Protein AF-A0A0R2AML2-F1 (afdb_monomer)

Secondary structure (DSSP, 8-state):
--SHHHHHHHHHHHHHHHHHHHHHHHHHHHHHHHHHHHHHHHHHHHHTSSGGGB-HHHHHHHHHHHHHHHHHHHHHHTT--S-SS-HHHHHHHHHHHHHHHHHT--SS--HHHHHHHHHHHHHHHHHHSSSPPP--HHHHHHHHHHHHHHHHHHHTSHHHHHHHHHHHHHHHHHHHHHHHHHHHHHHHHHHHHHTT-HHHHHHHHHHHHHHHHHHHHHHHHHHHHHHHHH--SSSTTB-HHHHHHHHHHHHHHHHHHHHHHHHHHHHHHHH--

Foldseek 3Di:
DPPPVVVVVVVVVVVVVVVVVVVLVVLLVLLLVLVLLLLLLVLCVVFVLDLVQFPLVVVLVVLCVQLCVPVCVVCVVVVRNDDLDDSVLSSVVSSVQSVCLSVVPDLFDDLVNSLVSSVVSLVVCCVVDPDRDPPDPVSSSVSSVSSRCSSSVVCVDPVNVVVSVVSVVVSVVSVVSNVVSVVVSVVSQVVCVVVVNNLVSLLSSLQVSLVVLVVCLVVVVVVVVVCVVPPPDSCVRGDVVSVVSSSVSSNVSSVVSNVVSVVSVVVVVVVPD

pLDDT: mean 76.01, std 13.09, range [37.66, 93.25]

Solvent-accessible surface area (backbone atoms only — not comparable to full-atom values): 14574 Å² total; per-residue (Å²): 143,78,68,67,69,59,53,53,55,56,49,53,50,51,54,53,52,54,59,58,57,51,55,56,55,53,53,26,51,50,47,23,53,34,51,46,51,30,53,52,34,50,29,42,43,70,18,70,71,25,80,87,17,45,33,56,70,60,53,29,51,54,49,44,58,62,33,51,69,59,51,50,59,55,36,43,74,72,73,40,82,69,76,72,75,49,70,66,59,47,36,58,50,47,53,52,43,52,48,20,66,73,69,73,53,58,99,54,72,48,53,82,71,44,38,64,54,51,54,50,39,53,54,49,44,46,72,75,44,98,61,68,71,75,90,45,68,66,61,52,49,50,51,28,49,49,49,36,47,43,52,37,52,64,51,58,33,75,69,44,44,52,51,50,54,50,48,53,53,50,55,51,50,40,55,52,47,38,53,52,26,53,53,51,49,52,53,54,52,55,53,24,53,80,65,75,44,37,69,66,42,50,35,54,20,29,41,52,29,14,54,49,34,44,52,48,47,54,49,52,52,55,47,49,59,51,36,76,73,72,65,91,67,80,65,74,50,39,33,66,70,26,55,51,46,30,50,49,46,36,49,50,51,16,50,52,31,36,53,54,18,52,53,47,52,53,52,52,48,72,76,52,121

Sequence (273 aa):
MVDENNQEITRSEKFKAVSKSGKHKFLILFLIVFVVAFAMTVALKNNIFNKDAVNSDKITNDISKHITNNYQKYLTQQGINENVLSKKYISDIVDVEIDNIYNHNDLKISNAQVQPIINKAIKSENSSSAFKIPENLYINNYITETVTKGVNDYVSTNQNRELLSKFHVVKQYLSVSLIASAILIGLILIYSIFKGCFIHLLKWSLLFTSFMLFAVYFMSNVINNAINTYNEVALEYVSSTHIDSFYNDLCFGGLVTLIVSLLIFAMHKLVKP

Structure (mmCIF, N/CA/C/O backbone):
data_AF-A0A0R2AML2-F1
#
_entry.id   AF-A0A0R2AML2-F1
#
loop_
_atom_site.group_PDB
_atom_site.id
_atom_site.type_symbol
_atom_site.label_atom_id
_atom_site.label_alt_id
_atom_site.label_comp_id
_atom_site.label_asym_id
_atom_site.label_entity_id
_atom_site.label_seq_id
_atom_site.pdbx_PDB_ins_code
_atom_site.Cartn_x
_atom_site.Cartn_y
_atom_site.Cartn_z
_atom_site.occupancy
_atom_site.B_iso_or_equiv
_atom_site.auth_seq_id
_atom_site.auth_comp_id
_atom_site.auth_asym_id
_atom_site.auth_atom_id
_atom_site.pdbx_PDB_model_num
ATOM 1 N N . MET A 1 1 ? 59.772 -12.500 -39.587 1.00 52.09 1 MET A N 1
ATOM 2 C CA . MET A 1 1 ? 59.588 -11.614 -38.413 1.00 52.09 1 MET A CA 1
ATOM 3 C C . MET A 1 1 ? 58.591 -10.495 -38.739 1.00 52.09 1 MET A C 1
ATOM 5 O O . MET A 1 1 ? 58.958 -9.331 -38.693 1.00 52.09 1 MET A O 1
ATOM 9 N N . VAL A 1 2 ? 57.345 -10.823 -39.117 1.00 48.09 2 VAL A N 1
ATOM 10 C CA . VAL A 1 2 ? 56.299 -9.811 -39.420 1.00 48.09 2 VAL A CA 1
ATOM 11 C C . VAL A 1 2 ? 54.924 -10.170 -38.810 1.00 48.09 2 VAL A C 1
ATOM 13 O O . VAL A 1 2 ? 53.990 -9.390 -38.926 1.00 48.09 2 VAL A O 1
ATOM 16 N N . ASP A 1 3 ? 54.782 -11.275 -38.066 1.00 52.28 3 ASP A N 1
ATOM 17 C CA . ASP A 1 3 ? 53.445 -11.771 -37.677 1.00 52.28 3 ASP A CA 1
ATOM 18 C C . ASP A 1 3 ? 53.052 -11.629 -36.195 1.00 52.28 3 ASP A C 1
ATOM 20 O O . ASP A 1 3 ? 51.896 -11.877 -35.857 1.00 52.28 3 ASP A O 1
ATOM 24 N N . GLU A 1 4 ? 53.934 -11.168 -35.301 1.00 48.19 4 GLU A N 1
ATOM 25 C CA . GLU A 1 4 ? 53.553 -10.949 -33.889 1.00 48.19 4 GLU A CA 1
ATOM 26 C C . GLU A 1 4 ? 52.831 -9.609 -33.662 1.00 48.19 4 GLU A C 1
ATOM 28 O O . GLU A 1 4 ? 51.819 -9.564 -32.960 1.00 48.19 4 GLU A O 1
ATOM 33 N N . ASN A 1 5 ? 53.250 -8.530 -34.335 1.00 46.06 5 ASN A N 1
ATOM 34 C CA . ASN A 1 5 ? 52.644 -7.203 -34.146 1.00 46.06 5 ASN A CA 1
ATOM 35 C C . ASN A 1 5 ? 51.191 -7.118 -34.650 1.00 46.06 5 ASN A C 1
ATOM 37 O O . ASN A 1 5 ? 50.371 -6.419 -34.056 1.00 46.06 5 ASN A O 1
ATOM 41 N N . ASN A 1 6 ? 50.829 -7.851 -35.709 1.00 46.56 6 ASN A N 1
ATOM 42 C CA . ASN A 1 6 ? 49.453 -7.846 -36.221 1.00 46.56 6 ASN A CA 1
ATOM 43 C C . ASN A 1 6 ? 48.486 -8.646 -35.331 1.00 46.56 6 ASN A C 1
ATOM 45 O O . ASN A 1 6 ? 47.304 -8.301 -35.233 1.00 46.56 6 ASN A O 1
ATOM 49 N N . GLN A 1 7 ? 48.957 -9.680 -34.628 1.00 49.06 7 GLN A N 1
ATOM 50 C CA . GLN A 1 7 ? 48.106 -10.440 -33.708 1.00 49.06 7 GLN A CA 1
ATOM 51 C C . GLN A 1 7 ? 47.790 -9.665 -32.420 1.00 49.06 7 GLN A C 1
ATOM 53 O O . GLN A 1 7 ? 46.658 -9.750 -31.933 1.00 49.06 7 GLN A O 1
ATOM 58 N N . GLU A 1 8 ? 48.720 -8.857 -31.900 1.00 48.91 8 GLU A N 1
ATOM 59 C CA . GLU A 1 8 ? 48.475 -8.022 -30.714 1.00 48.91 8 GLU A CA 1
ATOM 60 C C . GLU A 1 8 ? 47.481 -6.881 -30.971 1.00 48.91 8 GLU A C 1
ATOM 62 O O . GLU A 1 8 ? 46.591 -6.645 -30.145 1.00 48.91 8 GLU A O 1
ATOM 67 N N . ILE A 1 9 ? 47.549 -6.231 -32.139 1.00 51.22 9 ILE A N 1
ATOM 68 C CA . ILE A 1 9 ? 46.602 -5.171 -32.528 1.00 51.22 9 ILE A CA 1
ATOM 69 C C . ILE A 1 9 ? 45.177 -5.742 -32.622 1.00 51.22 9 ILE A C 1
ATOM 71 O O . ILE A 1 9 ? 44.240 -5.196 -32.034 1.00 51.22 9 ILE A O 1
ATOM 75 N N . THR A 1 10 ? 45.021 -6.916 -33.241 1.00 53.06 10 THR A N 1
ATOM 76 C CA . THR A 1 10 ? 43.713 -7.576 -33.394 1.00 53.06 10 THR A CA 1
ATOM 77 C C . THR A 1 10 ? 43.130 -8.050 -32.052 1.00 53.06 10 THR A C 1
ATOM 79 O O . THR A 1 10 ? 41.910 -8.035 -31.847 1.00 53.06 10 THR A O 1
ATOM 82 N N . ARG A 1 11 ? 43.980 -8.461 -31.098 1.00 49.72 11 ARG A N 1
ATOM 83 C CA . ARG A 1 11 ? 43.555 -8.834 -29.735 1.00 49.72 11 ARG A CA 1
ATOM 84 C C . ARG A 1 11 ? 43.124 -7.607 -28.931 1.00 49.72 11 ARG A C 1
ATOM 86 O O . ARG A 1 11 ? 42.056 -7.634 -28.323 1.00 49.72 11 ARG A O 1
ATOM 93 N N . SER A 1 12 ? 43.905 -6.528 -28.971 1.00 48.03 12 SER A N 1
ATOM 94 C CA . SER A 1 12 ? 43.612 -5.254 -28.294 1.00 48.03 12 SER A CA 1
ATOM 95 C C . SER A 1 12 ? 42.290 -4.631 -28.766 1.00 48.03 12 SER A C 1
ATOM 97 O O . SER A 1 12 ? 41.474 -4.182 -27.953 1.00 48.03 12 SER A O 1
ATOM 99 N N . GLU A 1 13 ? 42.002 -4.691 -30.069 1.00 46.88 13 GLU A N 1
ATOM 100 C CA . GLU A 1 13 ? 40.732 -4.221 -30.634 1.00 46.88 13 GLU A CA 1
ATOM 101 C C . GLU A 1 13 ? 39.542 -5.113 -30.262 1.00 46.88 13 GLU A C 1
ATOM 103 O O . GLU A 1 13 ? 38.486 -4.596 -29.881 1.00 46.88 13 GLU A O 1
ATOM 108 N N . LYS A 1 14 ? 39.711 -6.444 -30.262 1.00 44.41 14 LYS A N 1
ATOM 109 C CA . LYS A 1 14 ? 38.679 -7.372 -29.767 1.00 44.41 14 LYS A CA 1
ATOM 110 C C . LYS A 1 14 ? 38.366 -7.141 -28.285 1.00 44.41 14 LYS A C 1
ATOM 112 O O . LYS A 1 14 ? 37.192 -7.102 -27.923 1.00 44.41 14 LYS A O 1
ATOM 117 N N . PHE A 1 15 ? 39.364 -6.895 -27.433 1.00 46.16 15 PHE A N 1
ATOM 118 C CA . PHE A 1 15 ? 39.137 -6.572 -26.016 1.00 46.16 15 PHE A CA 1
ATOM 119 C C . PHE A 1 15 ? 38.450 -5.206 -25.814 1.00 46.16 15 PHE A C 1
ATOM 121 O O . PHE A 1 15 ? 37.555 -5.084 -24.970 1.00 46.16 15 PHE A O 1
ATOM 128 N N . LYS A 1 16 ? 38.777 -4.184 -26.619 1.00 40.38 16 LYS A N 1
ATOM 129 C CA . LYS A 1 16 ? 38.069 -2.886 -26.604 1.00 40.38 16 LYS A CA 1
ATOM 130 C C . LYS A 1 16 ? 36.617 -2.990 -27.090 1.00 40.38 16 LYS A C 1
ATOM 132 O O . LYS A 1 16 ? 35.744 -2.327 -26.525 1.00 40.38 16 LYS A O 1
ATOM 137 N N . ALA A 1 17 ? 36.334 -3.819 -28.093 1.00 37.66 17 ALA A N 1
ATOM 138 C CA . ALA A 1 17 ? 34.977 -4.054 -28.591 1.00 37.66 17 ALA A CA 1
ATOM 139 C C . ALA A 1 17 ? 34.117 -4.850 -27.590 1.00 37.66 17 ALA A C 1
ATOM 141 O O . ALA A 1 17 ? 32.958 -4.499 -27.346 1.00 37.66 17 ALA A O 1
ATOM 142 N N . VAL A 1 18 ? 34.699 -5.861 -26.934 1.00 42.28 18 VAL A N 1
ATOM 143 C CA . VAL A 1 18 ? 34.036 -6.631 -25.869 1.00 42.28 18 VAL A CA 1
ATOM 144 C C . VAL A 1 18 ? 33.733 -5.744 -24.651 1.00 42.28 18 VAL A C 1
ATOM 146 O O . VAL A 1 18 ? 32.628 -5.817 -24.108 1.00 42.28 18 VAL A O 1
ATOM 149 N N . SER A 1 19 ? 34.631 -4.821 -24.275 1.00 42.56 19 SER A N 1
ATOM 150 C CA . SER A 1 19 ? 34.385 -3.903 -23.147 1.00 42.56 19 SER A CA 1
ATOM 151 C C . SER A 1 19 ? 33.348 -2.806 -23.445 1.00 42.56 19 SER A C 1
ATOM 153 O O . SER A 1 19 ? 32.635 -2.379 -22.534 1.00 42.56 19 SER A O 1
ATOM 155 N N . LYS A 1 20 ? 33.194 -2.369 -24.708 1.00 48.25 20 LYS A N 1
ATOM 156 C CA . LYS A 1 20 ? 32.113 -1.450 -25.125 1.00 48.25 20 LYS A CA 1
ATOM 157 C C . LYS A 1 20 ? 30.740 -2.135 -25.161 1.00 48.25 20 LYS A C 1
ATOM 159 O O . LYS A 1 20 ? 29.760 -1.525 -24.743 1.00 48.25 20 LYS A O 1
ATOM 164 N N . SER A 1 21 ? 30.665 -3.394 -25.598 1.00 51.88 21 SER A N 1
ATOM 165 C CA . SER A 1 21 ? 29.407 -4.160 -25.691 1.00 51.88 21 SER A CA 1
ATOM 166 C C . SER A 1 21 ? 28.785 -4.477 -24.319 1.00 51.88 21 SER A C 1
ATOM 168 O O . SER A 1 21 ? 27.568 -4.387 -24.146 1.00 51.88 21 SER A O 1
ATOM 170 N N . GLY A 1 22 ? 29.610 -4.770 -23.304 1.00 59.47 22 GLY A N 1
ATOM 171 C CA . GLY A 1 22 ? 29.132 -5.095 -21.952 1.00 59.47 22 GLY A CA 1
ATOM 172 C C . GLY A 1 22 ? 28.450 -3.933 -21.216 1.00 59.47 22 GLY A C 1
ATOM 173 O O . GLY A 1 22 ? 27.470 -4.146 -20.500 1.00 59.47 22 GLY A O 1
ATOM 174 N N . LYS A 1 23 ? 28.905 -2.691 -21.432 1.00 61.94 23 LYS A N 1
ATOM 175 C CA . LYS A 1 23 ? 28.388 -1.503 -20.723 1.00 61.94 23 LYS A CA 1
ATOM 176 C C . LYS A 1 23 ? 26.920 -1.211 -21.040 1.00 61.94 23 LYS A C 1
ATOM 178 O O . LYS A 1 23 ? 26.174 -0.809 -20.152 1.00 61.94 23 LYS A O 1
ATOM 183 N N . HIS A 1 24 ? 26.484 -1.462 -22.274 1.00 71.19 24 HIS A N 1
ATOM 184 C CA . HIS A 1 24 ? 25.087 -1.263 -22.666 1.00 71.19 24 HIS A CA 1
ATOM 185 C C . HIS A 1 24 ? 24.156 -2.294 -22.021 1.00 71.19 24 HIS A C 1
ATOM 187 O O . HIS A 1 24 ? 23.081 -1.926 -21.560 1.00 71.19 24 HIS A O 1
ATOM 193 N N . LYS A 1 25 ? 24.585 -3.559 -21.917 1.00 79.06 25 LYS A N 1
ATOM 194 C CA . LYS A 1 25 ? 23.800 -4.623 -21.267 1.00 79.06 25 LYS A CA 1
ATOM 195 C C . LYS A 1 25 ? 23.583 -4.344 -19.781 1.00 79.06 25 LYS A C 1
ATOM 197 O O . LYS A 1 25 ? 22.482 -4.530 -19.277 1.00 79.06 25 LYS A O 1
ATOM 202 N N . PHE A 1 26 ? 24.616 -3.851 -19.102 1.00 83.50 26 PHE A N 1
ATOM 203 C CA . PHE A 1 26 ? 24.544 -3.520 -17.682 1.00 83.50 26 PHE A CA 1
ATOM 204 C C . PHE A 1 26 ? 23.632 -2.319 -17.399 1.00 83.50 26 PHE A C 1
ATOM 206 O O . PHE A 1 26 ? 22.827 -2.363 -16.475 1.00 83.50 26 PHE A O 1
ATOM 213 N N . LEU A 1 27 ? 23.690 -1.277 -18.237 1.00 83.31 27 LEU A N 1
ATOM 214 C CA . LEU A 1 27 ? 22.775 -0.136 -18.133 1.00 83.31 27 LEU A CA 1
ATOM 215 C C . LEU A 1 27 ? 21.320 -0.520 -18.439 1.00 83.31 27 LEU A C 1
ATOM 217 O O . LEU A 1 27 ? 20.414 -0.026 -17.775 1.00 83.31 27 LEU A O 1
ATOM 221 N N . ILE A 1 28 ? 21.093 -1.416 -19.408 1.00 85.44 28 ILE A N 1
ATOM 222 C CA . ILE A 1 28 ? 19.760 -1.967 -19.698 1.00 85.44 28 ILE A CA 1
ATOM 223 C C . ILE A 1 28 ? 19.227 -2.724 -18.479 1.00 85.44 28 ILE A C 1
ATOM 225 O O . ILE A 1 28 ? 18.101 -2.466 -18.066 1.00 85.44 28 ILE A O 1
ATOM 229 N N . LEU A 1 29 ? 20.035 -3.604 -17.876 1.00 88.44 29 LEU A N 1
ATOM 230 C CA . LEU A 1 29 ? 19.649 -4.348 -16.674 1.00 88.44 29 LEU A CA 1
ATOM 231 C C . LEU A 1 29 ? 19.282 -3.406 -15.523 1.00 88.44 29 LEU A C 1
ATOM 233 O O . LEU A 1 29 ? 18.226 -3.564 -14.921 1.00 88.44 29 LEU A O 1
ATOM 237 N N . PHE A 1 30 ? 20.117 -2.401 -15.249 1.00 88.56 30 PHE A N 1
ATOM 238 C CA . PHE A 1 30 ? 19.830 -1.422 -14.203 1.00 88.56 30 PHE A CA 1
ATOM 239 C C . PHE A 1 30 ? 18.541 -0.650 -14.465 1.00 88.56 30 PHE A C 1
ATOM 241 O O . PHE A 1 30 ? 17.733 -0.492 -13.554 1.00 88.56 30 PHE A O 1
ATOM 248 N N . LEU A 1 31 ? 18.320 -0.206 -15.704 1.00 89.00 31 LEU A N 1
ATOM 249 C CA . LEU A 1 31 ? 17.093 0.497 -16.048 1.00 89.00 31 LEU A CA 1
ATOM 250 C C . LEU A 1 31 ? 15.862 -0.401 -15.867 1.00 89.00 31 LEU A C 1
ATOM 252 O O . LEU A 1 31 ? 14.867 0.067 -15.325 1.00 89.00 31 LEU A O 1
ATOM 256 N N . ILE A 1 32 ? 15.935 -1.682 -16.246 1.00 91.25 32 ILE A N 1
ATOM 257 C CA . ILE A 1 32 ? 14.849 -2.647 -16.006 1.00 91.25 32 ILE A CA 1
ATOM 258 C C . ILE A 1 32 ? 14.548 -2.733 -14.510 1.00 91.25 32 ILE A C 1
ATOM 260 O O . ILE A 1 32 ? 13.408 -2.521 -14.107 1.00 91.25 32 ILE A O 1
ATOM 264 N N . VAL A 1 33 ? 15.570 -2.977 -13.683 1.00 90.56 33 VAL A N 1
ATOM 265 C CA . VAL A 1 33 ? 15.403 -3.115 -12.228 1.00 90.56 33 VAL A CA 1
ATOM 266 C C . VAL A 1 33 ? 14.772 -1.862 -11.624 1.00 90.56 33 VAL A C 1
ATOM 268 O O . VAL A 1 33 ? 13.814 -1.975 -10.864 1.00 90.56 33 VAL A O 1
ATOM 271 N N . PHE A 1 34 ? 15.250 -0.667 -11.984 1.00 91.44 34 PHE A N 1
ATOM 272 C CA . PHE A 1 34 ? 14.702 0.570 -11.429 1.00 91.44 34 PHE A CA 1
ATOM 273 C C . PHE A 1 34 ? 13.289 0.873 -11.917 1.00 91.44 34 PHE A C 1
ATOM 275 O O . PHE A 1 34 ? 12.477 1.320 -11.116 1.00 91.44 34 PHE A O 1
ATOM 282 N N . VAL A 1 35 ? 12.966 0.621 -13.189 1.00 90.75 35 VAL A N 1
ATOM 283 C CA . VAL A 1 35 ? 11.609 0.854 -13.707 1.00 90.75 35 VAL A CA 1
ATOM 284 C C . VAL A 1 35 ? 10.616 -0.130 -13.089 1.00 90.75 35 VAL A C 1
ATOM 286 O O . VAL A 1 35 ? 9.522 0.281 -12.709 1.00 90.75 35 VAL A O 1
ATOM 289 N N . VAL A 1 36 ? 10.994 -1.401 -12.923 1.00 90.81 36 VAL A N 1
ATOM 290 C CA . VAL A 1 36 ? 10.158 -2.399 -12.236 1.00 90.81 36 VAL A CA 1
ATOM 291 C C . VAL A 1 36 ? 9.971 -2.023 -10.768 1.00 90.81 36 VAL A C 1
ATOM 293 O O . VAL A 1 36 ? 8.838 -2.000 -10.291 1.00 90.81 36 VAL A O 1
ATOM 296 N N . ALA A 1 37 ? 11.049 -1.658 -10.066 1.00 89.38 37 ALA A N 1
ATOM 297 C CA . ALA A 1 37 ? 10.975 -1.206 -8.679 1.00 89.38 37 ALA A CA 1
ATOM 298 C C . ALA A 1 37 ? 10.102 0.049 -8.540 1.00 89.38 37 ALA A C 1
ATOM 300 O O . ALA A 1 37 ? 9.288 0.124 -7.624 1.00 89.38 37 ALA A O 1
ATOM 301 N N . PHE A 1 38 ? 10.213 1.005 -9.462 1.00 91.25 38 PHE A N 1
ATOM 302 C CA . PHE A 1 38 ? 9.381 2.204 -9.485 1.00 91.25 38 PHE A CA 1
ATOM 303 C C . PHE A 1 38 ? 7.903 1.853 -9.687 1.00 91.25 38 PHE A C 1
ATOM 305 O O . PHE A 1 38 ? 7.066 2.263 -8.887 1.00 91.25 38 PHE A O 1
ATOM 312 N N . ALA A 1 39 ? 7.583 1.043 -10.699 1.00 90.12 39 ALA A N 1
ATOM 313 C CA . ALA A 1 39 ? 6.214 0.633 -11.006 1.00 90.12 39 ALA A CA 1
ATOM 314 C C . ALA A 1 39 ? 5.566 -0.141 -9.847 1.00 90.12 39 ALA A C 1
ATOM 316 O O . ALA A 1 39 ? 4.458 0.192 -9.434 1.00 90.12 39 ALA A O 1
ATOM 317 N N . MET A 1 40 ? 6.281 -1.108 -9.260 1.00 88.75 40 MET A N 1
ATOM 318 C CA . MET A 1 40 ? 5.833 -1.810 -8.052 1.00 88.75 40 MET A CA 1
ATOM 319 C C . MET A 1 40 ? 5.595 -0.851 -6.891 1.00 88.75 40 MET A C 1
ATOM 321 O O . MET A 1 40 ? 4.584 -0.948 -6.206 1.00 88.75 40 MET A O 1
ATOM 325 N N . THR A 1 41 ? 6.529 0.070 -6.659 1.00 88.25 41 THR A N 1
ATOM 326 C CA . THR A 1 41 ? 6.453 1.007 -5.536 1.00 88.25 41 THR A CA 1
ATOM 327 C C . THR A 1 41 ? 5.250 1.936 -5.676 1.00 88.25 41 THR A C 1
ATOM 329 O O . THR A 1 41 ? 4.547 2.173 -4.697 1.00 88.25 41 THR A O 1
ATOM 332 N N . VAL A 1 42 ? 4.978 2.423 -6.891 1.00 89.12 42 VAL A N 1
ATOM 333 C CA . VAL A 1 42 ? 3.789 3.227 -7.207 1.00 89.12 42 VAL A CA 1
ATOM 334 C C . VAL A 1 42 ? 2.516 2.412 -6.988 1.00 89.12 42 VAL A C 1
ATOM 336 O O . VAL A 1 42 ? 1.628 2.874 -6.275 1.00 89.12 42 VAL A O 1
ATOM 339 N N . ALA A 1 43 ? 2.450 1.190 -7.523 1.00 87.69 43 ALA A N 1
ATOM 340 C CA . ALA A 1 43 ? 1.287 0.322 -7.369 1.00 87.69 43 ALA A CA 1
ATOM 341 C C . ALA A 1 43 ? 1.016 0.000 -5.887 1.00 87.69 43 ALA A C 1
ATOM 343 O O . ALA A 1 43 ? -0.116 0.131 -5.427 1.00 87.69 43 ALA A O 1
ATOM 344 N N . LEU A 1 44 ? 2.047 -0.349 -5.109 1.00 85.12 44 LEU A N 1
ATOM 345 C CA . LEU A 1 44 ? 1.935 -0.599 -3.668 1.00 85.12 44 LEU A CA 1
ATOM 346 C C . LEU A 1 44 ? 1.475 0.646 -2.912 1.00 85.12 44 LEU A C 1
ATOM 348 O O . LEU A 1 44 ? 0.600 0.554 -2.058 1.00 85.12 44 LEU A O 1
ATOM 352 N N . LYS A 1 45 ? 2.050 1.811 -3.218 1.00 85.69 45 LYS A N 1
ATOM 353 C CA . LYS A 1 45 ? 1.726 3.064 -2.531 1.00 85.69 45 LYS A CA 1
ATOM 354 C C . LYS A 1 45 ? 0.291 3.520 -2.797 1.00 85.69 45 LYS A C 1
ATOM 356 O O . LYS A 1 45 ? -0.373 3.952 -1.862 1.00 85.69 45 LYS A O 1
ATOM 361 N N . ASN A 1 46 ? -0.174 3.426 -4.040 1.00 85.19 46 ASN A N 1
ATOM 362 C CA . ASN A 1 46 ? -1.506 3.895 -4.426 1.00 85.19 46 ASN A CA 1
ATOM 363 C C . ASN A 1 46 ? -2.619 2.952 -3.963 1.00 85.19 46 ASN A C 1
ATOM 365 O O . ASN A 1 46 ? -3.729 3.412 -3.695 1.00 85.19 46 ASN A O 1
ATOM 369 N N . ASN A 1 47 ? -2.315 1.656 -3.862 1.00 84.88 47 ASN A N 1
ATOM 370 C CA . ASN A 1 47 ? -3.327 0.640 -3.618 1.00 84.88 47 ASN A CA 1
ATOM 371 C C . ASN A 1 47 ? -3.234 -0.001 -2.239 1.00 84.88 47 ASN A C 1
ATOM 373 O O . ASN A 1 47 ? -4.251 -0.085 -1.585 1.00 84.88 47 ASN A O 1
ATOM 377 N N . ILE A 1 48 ? -2.065 -0.449 -1.776 1.00 81.56 48 ILE A N 1
ATOM 378 C CA . ILE A 1 48 ? -1.956 -1.217 -0.519 1.00 81.56 48 ILE A CA 1
ATOM 379 C C . ILE A 1 48 ? -1.634 -0.310 0.673 1.00 81.56 48 ILE A C 1
ATOM 381 O O . ILE A 1 48 ? -2.187 -0.474 1.754 1.00 81.56 48 ILE A O 1
ATOM 385 N N . PHE A 1 49 ? -0.752 0.671 0.479 1.00 80.00 49 PHE A N 1
ATOM 386 C CA . PHE A 1 49 ? -0.323 1.617 1.516 1.00 80.00 49 PHE A CA 1
ATOM 387 C C . PHE A 1 49 ? -1.051 2.964 1.407 1.00 80.00 49 PHE A C 1
ATOM 389 O O . PHE A 1 49 ? -0.507 4.006 1.793 1.00 80.00 49 PHE A O 1
ATOM 396 N N . ASN A 1 50 ? -2.277 2.935 0.883 1.00 81.81 50 ASN A N 1
ATOM 397 C CA . ASN A 1 50 ? -3.193 4.065 0.827 1.00 81.81 50 ASN A CA 1
ATOM 398 C C . ASN A 1 50 ? -4.231 3.940 1.950 1.00 81.81 50 ASN A C 1
ATOM 400 O O . ASN A 1 50 ? -4.710 2.845 2.226 1.00 81.81 50 ASN A O 1
ATOM 404 N N . LYS A 1 51 ? -4.583 5.063 2.583 1.00 82.00 51 LYS A N 1
ATOM 405 C CA . LYS A 1 51 ? -5.596 5.116 3.639 1.00 82.00 51 LYS A CA 1
ATOM 406 C C . LYS A 1 51 ? -6.913 4.498 3.172 1.00 82.00 51 LYS A C 1
ATOM 408 O O . LYS A 1 51 ? -7.510 3.715 3.903 1.00 82.00 51 LYS A O 1
ATOM 413 N N . ASP A 1 52 ? -7.306 4.807 1.940 1.00 83.06 52 ASP A N 1
ATOM 414 C CA . ASP A 1 52 ? -8.568 4.353 1.349 1.00 83.06 52 ASP A CA 1
ATOM 415 C C . ASP A 1 52 ? -8.614 2.830 1.152 1.00 83.06 52 ASP A C 1
ATOM 417 O O . ASP A 1 52 ? -9.681 2.248 0.990 1.00 83.06 52 ASP A O 1
ATOM 421 N N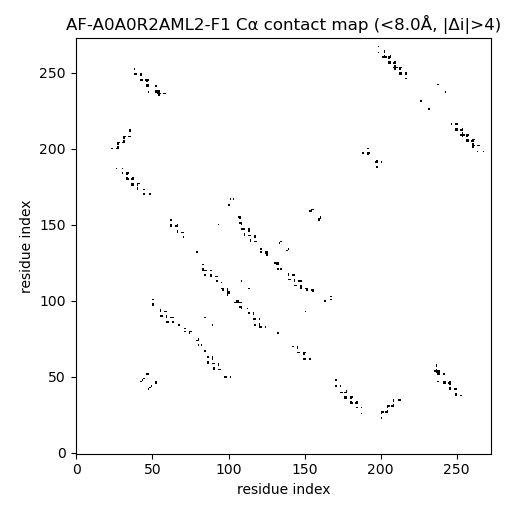 . ALA A 1 53 ? -7.455 2.170 1.204 1.00 79.81 53 ALA A N 1
ATOM 422 C CA . ALA A 1 53 ? -7.347 0.728 1.076 1.00 79.81 53 ALA A CA 1
ATOM 423 C C . ALA A 1 53 ? -7.747 -0.031 2.337 1.00 79.81 53 ALA A C 1
ATOM 425 O O . ALA A 1 53 ? -7.978 -1.239 2.272 1.00 79.81 53 ALA A O 1
ATOM 426 N N . VAL A 1 54 ? -7.790 0.647 3.485 1.00 81.94 54 VAL A N 1
ATOM 427 C CA . VAL A 1 54 ? -8.128 0.019 4.757 1.00 81.94 54 VAL A CA 1
ATOM 428 C C . VAL A 1 54 ? -9.596 -0.392 4.742 1.00 81.94 54 VAL A C 1
ATOM 430 O O . VAL A 1 54 ? -10.478 0.406 4.437 1.00 81.94 54 VAL A O 1
ATOM 433 N N . ASN A 1 55 ? -9.874 -1.637 5.123 1.00 80.69 55 ASN A N 1
ATOM 434 C CA . ASN A 1 55 ? -11.235 -2.135 5.299 1.00 80.69 55 ASN A CA 1
ATOM 435 C C . ASN A 1 55 ? -11.847 -1.574 6.599 1.00 80.69 55 ASN A C 1
ATOM 437 O O . ASN A 1 55 ? -11.996 -2.282 7.601 1.00 80.69 55 ASN A O 1
ATOM 441 N N . SER A 1 56 ? -12.157 -0.274 6.591 1.00 81.62 56 SER A N 1
ATOM 442 C CA . SER A 1 56 ? -12.654 0.469 7.753 1.00 81.62 56 SER A CA 1
ATOM 443 C C . SER A 1 56 ? -13.961 -0.109 8.287 1.00 81.62 56 SER A C 1
ATOM 445 O O . SER A 1 56 ? -14.159 -0.136 9.497 1.00 81.62 56 SER A O 1
ATOM 447 N N . ASP A 1 57 ? -14.813 -0.670 7.427 1.00 76.12 57 ASP A N 1
ATOM 448 C CA . ASP A 1 57 ? -16.057 -1.334 7.821 1.00 76.12 57 ASP A CA 1
ATOM 449 C C . ASP A 1 57 ? -15.823 -2.559 8.706 1.00 76.12 57 ASP A C 1
ATOM 451 O O . ASP A 1 57 ? -16.525 -2.761 9.705 1.00 76.12 57 ASP A O 1
ATOM 455 N N . LYS A 1 58 ? -14.834 -3.384 8.352 1.00 79.25 58 LYS A N 1
ATOM 456 C CA . LYS A 1 58 ? -14.461 -4.560 9.137 1.00 79.25 58 LYS A CA 1
ATOM 457 C C . LYS A 1 58 ? -13.880 -4.158 10.488 1.00 79.25 58 LYS A C 1
ATOM 459 O O . LYS A 1 58 ? -14.361 -4.630 11.515 1.00 79.25 58 LYS A O 1
ATOM 464 N N . ILE A 1 59 ? -12.929 -3.225 10.485 1.00 79.00 59 ILE A N 1
ATOM 465 C CA . ILE A 1 59 ? -12.307 -2.705 11.710 1.00 79.00 59 ILE A CA 1
ATOM 466 C C . ILE A 1 59 ? -13.367 -2.062 12.613 1.00 79.00 59 ILE A C 1
ATOM 468 O O . ILE A 1 59 ? -13.432 -2.354 13.804 1.00 79.00 59 ILE A O 1
ATOM 472 N N . THR A 1 60 ? -14.262 -1.255 12.042 1.00 82.94 60 THR A N 1
ATOM 473 C CA . THR A 1 60 ? -15.383 -0.630 12.755 1.00 82.94 60 THR A CA 1
ATOM 474 C C . THR A 1 60 ? -16.306 -1.673 13.371 1.00 82.94 60 THR A C 1
ATOM 476 O O . THR A 1 60 ? -16.731 -1.503 14.511 1.00 82.94 60 THR A O 1
ATOM 479 N N . ASN A 1 61 ? -16.615 -2.763 12.664 1.00 80.81 61 ASN A N 1
ATOM 480 C CA . ASN A 1 61 ? -17.428 -3.850 13.212 1.00 80.81 61 ASN A CA 1
ATOM 481 C C . ASN A 1 61 ? -16.746 -4.538 14.402 1.00 80.81 61 ASN A C 1
ATOM 483 O O . ASN A 1 61 ? -17.409 -4.806 15.404 1.00 80.81 61 ASN A O 1
ATOM 487 N N . ASP A 1 62 ? -15.450 -4.825 14.308 1.00 78.69 62 ASP A N 1
ATOM 488 C CA . ASP A 1 62 ? -14.713 -5.522 15.366 1.00 78.69 62 ASP A CA 1
ATOM 489 C C . ASP A 1 62 ? -14.520 -4.635 16.599 1.00 78.69 62 ASP A C 1
ATOM 491 O O . ASP A 1 62 ? -14.811 -5.057 17.722 1.00 78.69 62 ASP A O 1
ATOM 495 N N . ILE A 1 63 ? -14.148 -3.371 16.387 1.00 76.50 63 ILE A N 1
ATOM 496 C CA . ILE A 1 63 ? -14.071 -2.352 17.437 1.00 76.50 63 ILE A CA 1
ATOM 497 C C . ILE A 1 63 ? -15.452 -2.128 18.062 1.00 76.50 63 ILE A C 1
ATOM 499 O O . ILE A 1 63 ? -15.574 -2.104 19.285 1.00 76.50 63 ILE A O 1
ATOM 503 N N . SER A 1 64 ? -16.516 -2.034 17.259 1.00 79.00 64 SER A N 1
ATOM 504 C CA . SER A 1 64 ? -17.881 -1.885 17.770 1.00 79.00 64 SER A CA 1
ATOM 505 C C . SER A 1 64 ? -18.282 -3.059 18.654 1.00 79.00 64 SER A C 1
ATOM 507 O O . SER A 1 64 ? -18.743 -2.831 19.768 1.00 79.00 64 SER A O 1
ATOM 509 N N . LYS A 1 65 ? -18.037 -4.307 18.236 1.00 77.88 65 LYS A N 1
ATOM 510 C CA . LYS A 1 65 ? -18.293 -5.485 19.082 1.00 77.88 65 LYS A CA 1
ATOM 511 C C . LYS A 1 65 ? -17.506 -5.430 20.393 1.00 77.88 65 LYS A C 1
ATOM 513 O O . LYS A 1 65 ? -18.047 -5.776 21.443 1.00 77.88 65 LYS A O 1
ATOM 518 N N . HIS A 1 66 ? -16.246 -4.998 20.341 1.00 73.62 66 HIS A N 1
ATOM 519 C CA . HIS A 1 66 ? -15.389 -4.911 21.521 1.00 73.62 66 HIS A CA 1
ATOM 520 C C . HIS A 1 66 ? -15.873 -3.843 22.515 1.00 73.62 66 HIS A C 1
ATOM 522 O O . HIS A 1 66 ? -15.937 -4.086 23.720 1.00 73.62 66 HIS A O 1
ATOM 528 N N . ILE A 1 67 ? -16.281 -2.681 22.005 1.00 72.88 67 ILE A N 1
ATOM 529 C CA . ILE A 1 67 ? -16.694 -1.523 22.800 1.00 72.88 67 ILE A CA 1
ATOM 530 C C . ILE A 1 67 ? -18.126 -1.694 23.333 1.00 72.88 67 ILE A C 1
ATOM 532 O O . ILE A 1 67 ? -18.350 -1.513 24.534 1.00 72.88 67 ILE A O 1
ATOM 536 N N . THR A 1 68 ? -19.083 -2.113 22.494 1.00 71.12 68 THR A N 1
ATOM 537 C CA . THR A 1 68 ? -20.507 -2.268 22.858 1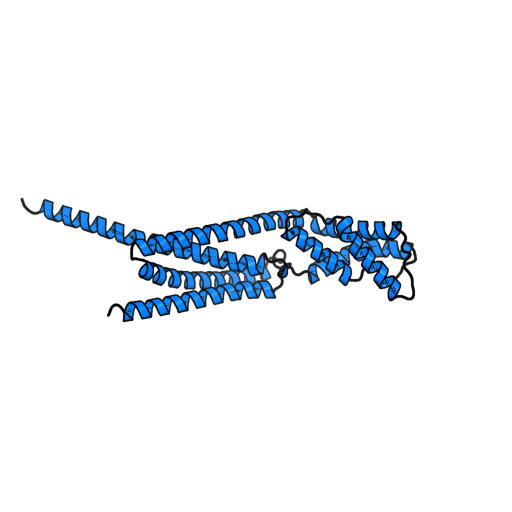.00 71.12 68 THR A CA 1
ATOM 538 C C . THR A 1 68 ? -20.715 -3.225 24.029 1.00 71.12 68 THR A C 1
ATOM 540 O O . THR A 1 68 ? -21.543 -2.955 24.895 1.00 71.12 68 THR A O 1
ATOM 543 N N . ASN A 1 69 ? -19.909 -4.280 24.151 1.00 68.88 69 ASN A N 1
ATOM 544 C CA . ASN A 1 69 ? -20.016 -5.204 25.282 1.00 68.88 69 ASN A CA 1
ATOM 545 C C . ASN A 1 69 ? -19.662 -4.570 26.643 1.00 68.88 69 ASN A C 1
ATOM 547 O O . ASN A 1 69 ? -20.172 -5.019 27.674 1.00 68.88 69 ASN A O 1
ATOM 551 N N . ASN A 1 70 ? -18.819 -3.533 26.657 1.00 67.81 70 ASN A N 1
ATOM 552 C CA . ASN A 1 70 ? -18.289 -2.937 27.884 1.00 67.81 70 ASN A CA 1
ATOM 553 C C . ASN A 1 70 ? -19.075 -1.698 28.336 1.00 67.81 70 ASN A C 1
ATOM 555 O O . ASN A 1 70 ? -19.422 -1.614 29.514 1.00 67.81 70 ASN A O 1
ATOM 559 N N . TYR A 1 71 ? -19.422 -0.766 27.438 1.00 73.81 71 TYR A N 1
ATOM 560 C CA . TYR A 1 71 ? -20.158 0.440 27.858 1.00 73.81 71 TYR A CA 1
ATOM 561 C C . TYR A 1 71 ? -21.671 0.220 27.970 1.00 73.81 71 TYR A C 1
ATOM 563 O O . TYR A 1 71 ? -22.302 0.875 28.798 1.00 73.81 71 TYR A O 1
ATOM 571 N N . GLN A 1 72 ? -22.266 -0.708 27.203 1.00 69.69 72 GLN A N 1
ATOM 572 C CA . GLN A 1 72 ? -23.715 -0.946 27.270 1.00 69.69 72 GLN A CA 1
ATOM 573 C C . GLN A 1 72 ? -24.132 -1.409 28.673 1.00 69.69 72 GLN A C 1
ATOM 575 O O . GLN A 1 72 ? -25.157 -0.977 29.187 1.00 69.69 72 GLN A O 1
ATOM 580 N N . LYS A 1 73 ? -23.293 -2.207 29.350 1.00 68.44 73 LYS A N 1
ATOM 581 C CA . LYS A 1 73 ? -23.522 -2.609 30.748 1.00 68.44 73 LYS A CA 1
ATOM 582 C C . LYS A 1 73 ? -23.574 -1.414 31.703 1.00 68.44 73 LYS A C 1
ATOM 584 O O . LYS A 1 73 ? -24.415 -1.400 32.596 1.00 68.44 73 LYS A O 1
ATOM 589 N N . TYR A 1 74 ? -22.706 -0.421 31.514 1.00 69.50 74 TYR A N 1
ATOM 590 C CA . TYR A 1 74 ? -22.699 0.796 32.329 1.00 69.50 74 TYR A CA 1
ATOM 591 C C . TYR A 1 7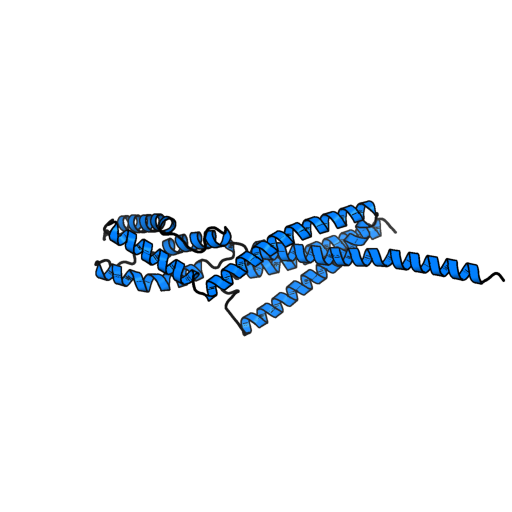4 ? -23.911 1.686 32.035 1.00 69.50 74 TYR A C 1
ATOM 593 O O . TYR A 1 74 ? -24.549 2.182 32.958 1.00 69.50 74 TYR A O 1
ATOM 601 N N . LEU A 1 75 ? -24.282 1.845 30.763 1.00 68.06 75 LEU A N 1
ATOM 602 C CA . LEU A 1 75 ? -25.466 2.614 30.374 1.00 68.06 75 LEU A CA 1
ATOM 603 C C . LEU A 1 75 ? -26.755 1.998 30.922 1.00 68.06 75 LEU A C 1
ATOM 605 O O . LEU A 1 75 ? -27.553 2.713 31.528 1.00 68.06 75 LEU A O 1
ATOM 609 N N . THR A 1 76 ? -26.909 0.675 30.832 1.00 71.50 76 THR A N 1
ATOM 610 C CA . THR A 1 76 ? -28.043 -0.036 31.435 1.00 71.50 76 THR A CA 1
ATOM 611 C C . THR A 1 76 ? -28.091 0.161 32.955 1.00 71.50 76 THR A C 1
ATOM 613 O O . THR A 1 76 ? -29.172 0.364 33.503 1.00 71.50 76 THR A O 1
ATOM 616 N N . GLN A 1 77 ? -26.943 0.187 33.649 1.00 70.56 77 GLN A N 1
ATOM 617 C CA . GLN A 1 77 ? -26.878 0.503 35.088 1.00 70.56 77 GLN A CA 1
ATOM 618 C C . GLN A 1 77 ? -27.312 1.941 35.416 1.00 70.56 77 GLN A C 1
ATOM 620 O O . GLN A 1 77 ? -27.787 2.194 36.520 1.00 70.56 7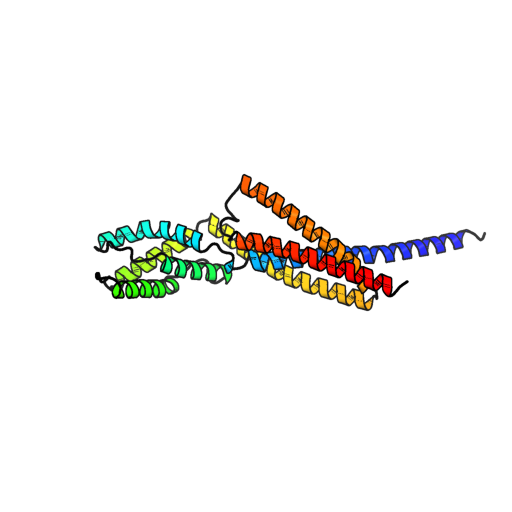7 GLN A O 1
ATOM 625 N N . GLN A 1 78 ? -27.180 2.870 34.469 1.00 67.31 78 GLN A N 1
ATOM 626 C CA . GLN A 1 78 ? -27.657 4.253 34.577 1.00 67.31 78 GLN A CA 1
ATOM 627 C C . GLN A 1 78 ? -29.093 4.433 34.041 1.00 67.31 78 GLN A C 1
ATOM 629 O O . GLN A 1 78 ? -29.562 5.561 33.903 1.00 67.31 78 GLN A O 1
ATOM 634 N N . GLY A 1 79 ? -29.801 3.340 33.730 1.00 60.56 79 GLY A N 1
ATOM 635 C CA . GLY A 1 79 ? -31.175 3.365 33.216 1.00 60.56 79 GLY A CA 1
ATOM 636 C C . GLY A 1 79 ? -31.299 3.674 31.719 1.00 60.56 79 GLY A C 1
ATOM 637 O O . GLY A 1 79 ? -32.406 3.901 31.237 1.00 60.56 79 GLY A O 1
ATOM 638 N N . ILE A 1 80 ? -30.189 3.672 30.975 1.00 66.19 80 ILE A N 1
ATOM 639 C CA . ILE A 1 80 ? -30.141 3.920 29.530 1.00 66.19 80 ILE A CA 1
ATOM 640 C C . ILE A 1 80 ? -30.043 2.564 28.818 1.00 66.19 80 ILE A C 1
ATOM 642 O O . ILE A 1 80 ? -28.979 1.952 28.764 1.00 66.19 80 ILE A O 1
ATOM 646 N N . ASN A 1 81 ? -31.164 2.072 28.285 1.00 59.75 81 ASN A N 1
ATOM 647 C CA . ASN A 1 81 ? -31.208 0.796 27.554 1.00 59.75 81 ASN A CA 1
ATOM 648 C C . ASN A 1 81 ? -30.950 0.932 26.048 1.00 59.75 81 ASN A C 1
ATOM 650 O O . ASN A 1 81 ? -30.738 -0.078 25.378 1.00 59.75 81 ASN A O 1
ATOM 654 N N . GLU A 1 82 ? -30.954 2.153 25.516 1.00 62.25 82 GLU A N 1
ATOM 655 C CA . GLU A 1 82 ? -30.674 2.406 24.105 1.00 62.25 82 GLU A CA 1
ATOM 656 C C . GLU A 1 82 ? -29.171 2.456 23.830 1.00 62.25 82 GLU A C 1
ATOM 658 O O . GLU A 1 82 ? -28.356 2.828 24.679 1.00 62.25 82 GLU A O 1
ATOM 663 N N . ASN A 1 83 ? -28.797 2.022 22.630 1.00 64.75 83 ASN A N 1
ATOM 664 C CA . ASN A 1 83 ? -27.408 1.932 22.222 1.00 64.75 83 ASN A CA 1
ATOM 665 C C . ASN A 1 83 ? -26.922 3.309 21.739 1.00 64.75 83 ASN A C 1
ATOM 667 O O . ASN A 1 83 ? -27.108 3.669 20.581 1.00 64.75 83 ASN A O 1
ATOM 671 N N . VAL A 1 84 ? -26.323 4.085 22.645 1.00 63.69 84 VAL A N 1
ATOM 672 C CA . VAL A 1 84 ? -25.973 5.505 22.425 1.00 63.69 84 VAL A CA 1
ATOM 673 C C . VAL A 1 84 ? -24.911 5.709 21.336 1.00 63.69 84 VAL A C 1
ATOM 675 O O . VAL A 1 84 ? -24.924 6.716 20.629 1.00 63.69 84 VAL A O 1
ATOM 678 N N . LEU A 1 85 ? -23.985 4.759 21.169 1.00 69.06 85 LEU A N 1
ATOM 679 C CA . LEU A 1 85 ? -23.050 4.768 20.045 1.00 69.06 85 LEU A CA 1
ATOM 680 C C . LEU A 1 85 ? -23.592 3.915 18.904 1.00 69.06 85 LEU A C 1
ATOM 682 O O . LEU A 1 85 ? -23.438 2.694 18.876 1.00 69.06 85 LEU A O 1
ATOM 686 N N . SER A 1 86 ? -24.162 4.583 17.905 1.00 72.12 86 SER A N 1
ATOM 687 C CA . SER A 1 86 ? -24.385 3.945 16.612 1.00 72.12 86 SER A CA 1
ATOM 688 C C . SER A 1 86 ? -23.049 3.605 15.937 1.00 72.12 86 SER A C 1
ATOM 690 O O . SER A 1 86 ? -22.031 4.279 16.132 1.00 72.12 86 SER A O 1
ATOM 692 N N . LYS A 1 87 ? -23.070 2.591 15.064 1.00 73.19 87 LYS A N 1
ATOM 693 C CA . LYS A 1 87 ? -21.914 2.176 14.254 1.00 73.19 87 LYS A CA 1
ATOM 694 C C . LYS A 1 87 ? -21.283 3.344 13.477 1.00 73.19 87 LYS A C 1
ATOM 696 O O . LYS A 1 87 ? -20.076 3.357 13.278 1.00 73.19 87 LYS A O 1
ATOM 701 N N . LYS A 1 88 ? -22.080 4.349 13.097 1.00 75.19 88 LYS A N 1
ATOM 702 C CA . LYS A 1 88 ? -21.618 5.553 12.393 1.00 75.19 88 LYS A CA 1
ATOM 703 C C . LYS A 1 88 ? -20.585 6.345 13.200 1.00 75.19 88 LYS A C 1
ATOM 705 O O . LYS A 1 88 ? -19.556 6.716 12.660 1.00 75.19 88 LYS A O 1
ATOM 710 N N . TYR A 1 89 ? -20.827 6.570 14.490 1.00 79.12 89 TYR A N 1
ATOM 711 C CA . TYR A 1 89 ? -19.897 7.337 15.328 1.00 79.12 89 TYR A CA 1
ATOM 712 C C . TYR A 1 89 ? -18.629 6.553 15.650 1.00 79.12 89 TYR A C 1
ATOM 714 O O . TYR A 1 89 ? -17.567 7.140 15.805 1.00 79.12 89 TYR A O 1
ATOM 722 N N . ILE A 1 90 ? -18.731 5.225 15.720 1.00 79.75 90 ILE A N 1
ATOM 723 C CA . ILE A 1 90 ? -17.560 4.355 15.844 1.00 79.75 90 ILE A CA 1
ATOM 724 C C . ILE A 1 90 ? -16.738 4.422 14.554 1.00 79.75 90 ILE A C 1
ATOM 726 O O . ILE A 1 90 ? -15.528 4.571 14.647 1.00 79.75 90 ILE A O 1
ATOM 730 N N . SER A 1 91 ? -17.382 4.414 13.381 1.00 83.25 91 SER A N 1
ATOM 731 C CA . SER A 1 91 ? -16.709 4.614 12.089 1.00 83.25 91 SER A CA 1
ATOM 732 C C . SER A 1 91 ? -15.938 5.933 12.047 1.00 83.25 91 SER A C 1
ATOM 734 O O . SER A 1 91 ? -14.762 5.919 11.712 1.00 83.25 91 SER A O 1
ATOM 736 N N . ASP A 1 92 ? -16.548 7.045 12.479 1.00 83.94 92 ASP A N 1
ATOM 737 C CA . ASP A 1 92 ? -15.874 8.353 12.534 1.00 83.94 92 ASP A CA 1
ATOM 738 C C . ASP A 1 92 ? -14.611 8.308 13.429 1.00 83.94 92 ASP A C 1
ATOM 740 O O . ASP A 1 92 ? -13.602 8.942 13.131 1.00 83.94 92 ASP A O 1
ATOM 744 N N . ILE A 1 93 ? -14.646 7.547 14.529 1.00 83.38 93 ILE A N 1
ATOM 745 C CA . ILE A 1 93 ? -13.507 7.377 15.448 1.00 83.38 93 ILE A CA 1
ATOM 746 C C . ILE A 1 93 ? -12.433 6.468 14.837 1.00 83.38 93 ILE A C 1
ATOM 748 O O . ILE A 1 93 ? -11.243 6.763 14.957 1.00 83.38 93 ILE A O 1
ATOM 752 N N . VAL A 1 94 ? -12.838 5.384 14.167 1.00 84.25 94 VAL A N 1
ATOM 753 C CA . VAL A 1 94 ? -11.927 4.505 13.422 1.00 84.25 94 VAL A CA 1
ATOM 754 C C . VAL A 1 94 ? -11.220 5.286 12.316 1.00 84.25 94 VAL A C 1
ATOM 756 O O . VAL A 1 94 ? -10.012 5.146 12.170 1.00 84.25 94 VAL A O 1
ATOM 759 N N . ASP A 1 95 ? -11.923 6.154 11.591 1.00 85.06 95 ASP A N 1
ATOM 760 C CA . ASP A 1 95 ? -11.336 6.961 10.519 1.00 85.06 95 ASP A CA 1
ATOM 761 C C . ASP A 1 95 ? -10.280 7.946 11.034 1.00 85.06 95 ASP A C 1
ATOM 763 O O . ASP A 1 95 ? -9.238 8.110 10.392 1.00 85.06 95 ASP A O 1
ATOM 767 N N . VAL A 1 96 ? -10.513 8.556 12.204 1.00 83.31 96 VAL A N 1
ATOM 768 C CA . VAL A 1 96 ? -9.521 9.403 12.890 1.00 83.31 96 VAL A CA 1
ATOM 769 C C . VAL A 1 96 ? -8.294 8.590 13.294 1.00 83.31 96 VAL A C 1
ATOM 771 O O . VAL A 1 96 ? -7.167 9.056 13.137 1.00 83.31 96 VAL A O 1
ATOM 774 N N . GLU A 1 97 ? -8.485 7.369 13.788 1.00 81.81 97 GLU A N 1
ATOM 775 C CA . GLU A 1 97 ? -7.363 6.521 14.186 1.00 81.81 97 GLU A CA 1
ATOM 776 C C . GLU A 1 97 ? -6.567 6.003 12.982 1.00 81.81 97 GLU A C 1
ATOM 778 O O . GLU A 1 97 ? -5.335 6.018 12.995 1.00 81.81 97 GLU A O 1
ATOM 783 N N . ILE A 1 98 ? -7.243 5.633 11.892 1.00 82.81 98 ILE A N 1
ATOM 784 C CA . ILE A 1 98 ? -6.581 5.318 10.625 1.00 82.81 98 ILE A CA 1
ATOM 785 C C . ILE A 1 98 ? -5.793 6.548 10.137 1.00 82.81 98 ILE A C 1
ATOM 787 O O . ILE A 1 98 ? -4.648 6.405 9.711 1.00 82.81 98 ILE A O 1
ATOM 791 N N . ASP A 1 99 ? -6.344 7.763 10.228 1.00 83.81 99 ASP A N 1
ATOM 792 C CA . ASP A 1 99 ? -5.607 8.988 9.887 1.00 83.81 99 ASP A CA 1
ATOM 793 C C . ASP A 1 99 ? -4.345 9.176 10.732 1.00 83.81 99 ASP A C 1
ATOM 795 O O . ASP A 1 99 ? -3.292 9.515 10.187 1.00 83.81 99 ASP A O 1
ATOM 799 N N . ASN A 1 100 ? -4.422 8.941 12.041 1.00 79.69 100 ASN A N 1
ATOM 800 C CA . ASN A 1 100 ? -3.278 9.044 12.948 1.00 79.69 100 ASN A CA 1
ATOM 801 C C . ASN A 1 100 ? -2.168 8.057 12.555 1.00 79.69 100 ASN A C 1
ATOM 803 O O . ASN A 1 100 ? -1.011 8.458 12.370 1.00 79.69 100 ASN A O 1
ATOM 807 N N . ILE A 1 101 ? -2.542 6.796 12.306 1.00 78.50 101 ILE A N 1
ATOM 808 C CA . ILE A 1 101 ? -1.644 5.734 11.831 1.00 78.50 101 ILE A CA 1
ATOM 809 C C . ILE A 1 101 ? -1.003 6.119 10.493 1.00 78.50 101 ILE A C 1
ATOM 811 O O . ILE A 1 101 ? 0.191 5.923 10.280 1.00 78.50 101 ILE A O 1
ATOM 815 N N . TYR A 1 102 ? -1.754 6.700 9.561 1.00 79.06 102 TYR A N 1
ATOM 816 C CA . TYR A 1 102 ? -1.199 7.057 8.257 1.00 79.06 102 TYR A CA 1
ATOM 817 C C . TYR A 1 102 ? -0.324 8.317 8.299 1.00 79.06 102 TYR A C 1
ATOM 819 O O . TYR A 1 102 ? 0.635 8.406 7.520 1.00 79.06 102 TYR A O 1
ATOM 827 N N . ASN A 1 103 ? -0.604 9.259 9.200 1.00 78.88 103 ASN A N 1
ATOM 828 C CA . ASN A 1 103 ? 0.072 10.555 9.277 1.00 78.88 103 ASN A CA 1
ATOM 829 C C . ASN A 1 103 ? 1.199 10.628 10.321 1.00 78.88 103 ASN A C 1
ATOM 831 O O . ASN A 1 103 ? 1.833 11.671 10.426 1.00 78.88 103 ASN A O 1
ATOM 835 N N . HIS A 1 104 ? 1.522 9.525 11.011 1.00 66.12 104 HIS A N 1
ATOM 836 C CA . HIS A 1 104 ? 2.532 9.467 12.089 1.00 66.12 104 HIS A CA 1
ATOM 837 C C . HIS A 1 104 ? 2.186 10.330 13.314 1.00 66.12 104 HIS A C 1
ATOM 839 O O . HIS A 1 104 ? 3.070 10.687 14.092 1.00 66.12 104 HIS A O 1
ATOM 845 N N . ASN A 1 105 ? 0.909 10.659 13.496 1.00 58.62 105 ASN A N 1
ATOM 846 C CA . ASN A 1 105 ? 0.452 11.482 14.608 1.00 58.62 105 ASN A CA 1
ATOM 847 C C . ASN A 1 105 ? -0.001 10.568 15.742 1.00 58.62 105 ASN A C 1
ATOM 849 O O . ASN A 1 105 ? -1.172 10.236 15.798 1.00 58.62 105 ASN A O 1
ATOM 853 N N . ASP A 1 106 ? 0.937 10.178 16.606 1.00 58.28 106 ASP A N 1
ATOM 854 C CA . ASP A 1 106 ? 0.739 9.348 17.802 1.00 58.28 106 ASP A CA 1
ATOM 855 C C . ASP A 1 106 ? 0.040 7.985 17.597 1.00 58.28 106 ASP A C 1
ATOM 857 O O . ASP A 1 106 ? -0.943 7.806 16.894 1.00 58.28 106 ASP A O 1
ATOM 861 N N . LEU A 1 107 ? 0.546 6.962 18.289 1.00 58.34 107 LEU A N 1
ATOM 862 C CA . LEU A 1 107 ? 0.029 5.583 18.215 1.00 58.34 107 LEU A CA 1
ATOM 863 C C . LEU A 1 107 ? -1.253 5.368 19.038 1.00 58.34 107 LEU A C 1
ATOM 865 O O . LEU A 1 107 ? -1.557 4.233 19.410 1.00 58.34 107 LEU A O 1
ATOM 869 N N . LYS A 1 108 ? -1.903 6.456 19.457 1.00 69.81 108 LYS A N 1
ATOM 870 C CA . LYS A 1 108 ? -3.057 6.430 20.349 1.00 69.81 108 LYS A CA 1
ATOM 871 C C . LYS A 1 108 ? -3.982 7.589 20.046 1.00 69.81 108 LYS A C 1
ATOM 873 O O . LYS A 1 108 ? -3.572 8.746 20.150 1.00 69.81 108 LYS A O 1
ATOM 878 N N . ILE A 1 109 ? -5.252 7.279 19.834 1.00 76.00 109 ILE A N 1
ATOM 879 C CA . ILE A 1 109 ? -6.292 8.294 19.858 1.00 76.00 109 ILE A CA 1
ATOM 880 C C . ILE A 1 109 ? -6.429 8.864 21.273 1.00 76.00 109 ILE A C 1
ATOM 882 O O . ILE A 1 109 ? -6.433 8.141 22.277 1.00 76.00 109 ILE A O 1
ATOM 886 N N . SER A 1 110 ? -6.515 10.187 21.364 1.00 81.38 110 SER A N 1
ATOM 887 C CA . SER A 1 110 ? -6.704 10.900 22.626 1.00 81.38 110 SER A CA 1
ATOM 888 C C . SER A 1 110 ? -8.185 11.144 22.915 1.00 81.38 110 SER A C 1
ATOM 890 O O . SER A 1 110 ? -8.998 11.314 22.003 1.00 81.38 110 SER A O 1
ATOM 892 N N . ASN A 1 111 ? -8.534 11.280 24.200 1.00 80.12 111 ASN A N 1
ATOM 893 C CA . ASN A 1 111 ? -9.885 11.682 24.605 1.00 80.12 111 ASN A CA 1
ATOM 894 C C . ASN A 1 111 ? -10.312 12.994 23.920 1.00 80.12 111 ASN A C 1
ATOM 896 O O . ASN A 1 111 ? -11.468 13.130 23.544 1.00 80.12 111 ASN A O 1
ATOM 900 N N . ALA A 1 112 ? -9.386 13.935 23.693 1.00 81.56 112 ALA A N 1
ATOM 901 C CA . ALA A 1 112 ? -9.674 15.212 23.035 1.00 81.56 112 ALA A CA 1
ATOM 902 C C . ALA A 1 112 ? -10.151 15.054 21.578 1.00 81.56 112 ALA A C 1
ATOM 904 O O . ALA A 1 112 ? -10.917 15.887 21.096 1.00 81.56 112 ALA A O 1
ATOM 905 N N . GLN A 1 113 ? -9.731 13.987 20.891 1.00 79.62 113 GLN A N 1
ATOM 906 C CA . GLN A 1 113 ? -10.165 13.660 19.528 1.00 79.62 113 GLN A CA 1
ATOM 907 C C . GLN A 1 113 ? -11.502 12.902 19.514 1.00 79.62 113 GLN A C 1
ATOM 909 O O . GLN A 1 113 ? -12.326 13.128 18.632 1.00 79.62 113 GLN A O 1
ATOM 914 N N . VAL A 1 114 ? -11.751 12.046 20.510 1.00 80.88 114 VAL A N 1
ATOM 915 C CA . VAL A 1 114 ? -12.978 11.232 20.612 1.00 80.88 114 VAL A CA 1
ATOM 916 C C . VAL A 1 114 ? -14.163 12.037 21.152 1.00 80.88 114 VAL A C 1
ATOM 918 O O . VAL A 1 114 ? -15.286 11.924 20.659 1.00 80.88 114 VAL A O 1
ATOM 921 N N . GLN A 1 115 ? -13.924 12.900 22.138 1.00 84.19 115 GLN A N 1
ATOM 922 C CA . GLN A 1 115 ? -14.955 13.665 22.836 1.00 84.19 115 GLN A CA 1
ATOM 923 C C . GLN A 1 115 ? -15.877 14.501 21.930 1.00 84.19 115 GLN A C 1
ATOM 925 O O . GLN A 1 115 ? -17.091 14.450 22.137 1.00 84.19 115 GLN A O 1
ATOM 930 N N . PRO A 1 116 ? -15.402 15.246 20.909 1.00 82.75 116 PRO A N 1
ATOM 931 C CA . PRO A 1 116 ? -16.306 15.970 20.013 1.00 82.75 116 PRO A CA 1
ATOM 932 C C . PRO A 1 116 ? -17.242 15.041 19.222 1.00 82.75 116 PRO A C 1
ATOM 934 O O . PRO A 1 116 ? -18.384 15.422 18.956 1.00 82.75 116 PRO A O 1
ATOM 937 N N . ILE A 1 117 ? -16.803 13.821 18.890 1.00 81.56 117 ILE A N 1
ATOM 938 C CA . ILE A 1 117 ? -17.614 12.825 18.174 1.00 81.56 117 ILE A CA 1
ATOM 939 C C . ILE A 1 117 ? -18.694 12.264 19.106 1.00 81.56 117 ILE A C 1
ATOM 941 O O . ILE A 1 117 ? -19.868 12.220 18.735 1.00 81.56 117 ILE A O 1
ATOM 945 N N . ILE A 1 118 ? -18.333 11.937 20.350 1.00 81.44 118 ILE A N 1
ATOM 946 C CA . ILE A 1 118 ? -19.280 11.477 21.379 1.00 81.44 118 ILE A CA 1
ATOM 947 C C . ILE A 1 118 ? -20.302 12.565 21.731 1.00 81.44 118 ILE A C 1
ATOM 949 O O . ILE A 1 118 ? -21.500 12.289 21.788 1.00 81.44 118 ILE A O 1
ATOM 953 N N . ASN A 1 119 ? -19.872 13.823 21.864 1.00 82.12 119 ASN A N 1
ATOM 954 C CA . ASN A 1 119 ? -20.769 14.964 22.076 1.00 82.12 119 ASN A CA 1
ATOM 955 C C . ASN A 1 119 ? -21.814 15.077 20.963 1.00 82.12 119 ASN A C 1
ATOM 957 O O . ASN A 1 119 ? -22.985 15.353 21.222 1.00 82.12 119 ASN A O 1
ATOM 961 N N . LYS A 1 120 ? -21.389 14.878 19.712 1.00 81.31 120 LYS A N 1
ATOM 962 C CA . LYS A 1 120 ? -22.273 14.911 18.547 1.00 81.31 120 LYS A CA 1
ATOM 963 C C . LYS A 1 120 ? -23.232 13.719 18.533 1.00 81.31 120 LYS A C 1
ATOM 965 O O . LYS A 1 120 ? -24.392 13.908 18.179 1.00 81.31 120 LYS A O 1
ATOM 970 N N . ALA A 1 121 ? -22.773 12.535 18.941 1.00 77.62 121 ALA A N 1
ATOM 971 C CA . ALA A 1 121 ? -23.607 11.342 19.071 1.00 77.62 121 ALA A CA 1
ATOM 972 C C . ALA A 1 121 ? -24.733 11.547 20.089 1.00 77.62 121 ALA A C 1
ATOM 974 O O . ALA A 1 121 ? -25.903 11.407 19.747 1.00 77.62 121 ALA A O 1
ATOM 975 N N . ILE A 1 122 ? -24.387 11.994 21.299 1.00 76.94 122 ILE A N 1
ATOM 976 C CA . ILE A 1 122 ? -25.349 12.246 22.380 1.00 76.94 122 ILE A CA 1
ATOM 977 C C . ILE A 1 122 ? -26.362 13.326 21.974 1.00 76.94 122 ILE A C 1
ATOM 979 O O . ILE A 1 122 ? -27.561 13.151 22.168 1.00 76.94 122 ILE A O 1
ATOM 983 N N . LYS A 1 123 ? -25.908 14.429 21.362 1.00 77.94 123 LYS A N 1
ATOM 984 C CA . LYS A 1 123 ? -26.803 15.499 20.885 1.00 77.94 123 LYS A CA 1
ATOM 985 C C . LYS A 1 123 ? -27.746 15.040 19.783 1.00 77.94 123 LYS A C 1
ATOM 987 O O . LYS A 1 123 ? -28.911 15.433 19.786 1.00 77.94 123 LYS A O 1
ATOM 992 N N . SER A 1 124 ? -27.242 14.244 18.840 1.00 76.50 124 SER A N 1
ATOM 993 C CA . SER A 1 124 ? -28.068 13.668 17.782 1.00 76.50 124 SER A CA 1
ATOM 994 C C . SER A 1 124 ? -29.152 12.797 18.395 1.00 76.50 124 SER A C 1
ATOM 996 O O . SER A 1 124 ? -30.322 13.042 18.135 1.00 76.50 124 SER A O 1
ATOM 998 N N . GLU A 1 125 ? -28.783 11.880 19.288 1.00 73.38 125 GLU A N 1
ATOM 999 C CA . GLU A 1 125 ? -29.735 10.944 19.880 1.00 73.38 125 GLU A CA 1
ATOM 1000 C C . GLU A 1 125 ? -30.766 11.634 20.773 1.00 73.38 125 GLU A C 1
ATOM 1002 O O . GLU A 1 125 ? -31.954 11.335 20.685 1.00 73.38 125 GLU A O 1
ATOM 1007 N N . ASN A 1 126 ? -30.357 12.660 21.521 1.00 72.56 126 ASN A N 1
ATOM 1008 C CA . ASN A 1 126 ? -31.261 13.527 22.282 1.00 72.56 126 ASN A CA 1
ATOM 1009 C C . ASN A 1 126 ? -32.243 14.329 21.413 1.00 72.56 126 ASN A C 1
ATOM 1011 O O . ASN A 1 126 ? -33.233 14.846 21.935 1.00 72.56 126 ASN A O 1
ATOM 1015 N N . SER A 1 127 ? -31.954 14.475 20.118 1.00 70.88 127 SER A N 1
ATOM 1016 C CA . SER A 1 127 ? -32.818 15.167 19.156 1.00 70.88 127 SER A CA 1
ATOM 1017 C C . SER A 1 127 ? -33.784 14.213 18.446 1.00 70.88 127 SER A C 1
ATOM 1019 O O . SER A 1 127 ? -34.853 14.650 18.025 1.00 70.88 127 SER A O 1
ATOM 1021 N N . SER A 1 128 ? -33.423 12.932 18.301 1.00 68.56 128 SER A N 1
ATOM 1022 C CA . SER A 1 128 ? -34.208 11.914 17.584 1.00 68.56 128 SER A CA 1
ATOM 1023 C C . SER A 1 128 ? -35.022 10.977 18.479 1.00 68.56 128 SER A C 1
ATOM 1025 O O . SER A 1 128 ? -36.005 10.410 18.004 1.00 68.56 128 SER A O 1
ATOM 1027 N N . SER A 1 129 ? -34.652 10.803 19.747 1.00 62.03 129 SER A N 1
ATOM 1028 C CA . SER A 1 129 ? -35.317 9.873 20.668 1.00 62.03 129 SER A CA 1
ATOM 1029 C C . SER A 1 129 ? -36.275 10.592 21.629 1.00 62.03 129 SER A C 1
ATOM 1031 O O . SER A 1 129 ? -36.078 11.744 22.020 1.00 62.03 129 SER A O 1
ATOM 1033 N N . ALA A 1 130 ? -37.335 9.893 22.050 1.00 57.34 130 ALA A N 1
ATOM 1034 C CA . ALA A 1 130 ? -38.214 10.356 23.130 1.00 57.34 130 ALA A CA 1
ATOM 1035 C C . ALA A 1 130 ? -37.516 10.317 24.508 1.00 57.34 130 ALA A C 1
ATOM 1037 O O . ALA A 1 130 ? -38.036 10.861 25.486 1.00 57.34 130 ALA A O 1
ATOM 1038 N N . PHE A 1 131 ? -36.344 9.680 24.585 1.00 55.53 131 PHE A N 1
ATOM 1039 C CA . PHE A 1 131 ? -35.580 9.453 25.799 1.00 55.53 131 PHE A CA 1
ATOM 1040 C C . PHE A 1 131 ? -34.300 10.295 25.799 1.00 55.53 131 PHE A C 1
ATOM 1042 O O . PHE A 1 131 ? -33.336 10.011 25.101 1.00 55.53 131 PHE A O 1
ATOM 1049 N N . LYS A 1 132 ? -34.272 11.352 26.613 1.00 62.66 132 LYS A N 1
ATOM 1050 C CA . LYS A 1 132 ? -33.103 12.234 26.693 1.00 62.66 132 LYS A CA 1
ATOM 1051 C C . LYS A 1 132 ? -32.015 11.602 27.553 1.00 62.66 132 LYS A C 1
ATOM 1053 O O . LYS A 1 132 ? -32.179 11.459 28.764 1.00 62.66 132 LYS A O 1
ATOM 1058 N N . ILE A 1 133 ? -30.878 11.307 26.940 1.00 65.75 133 ILE A N 1
ATOM 1059 C CA . ILE A 1 133 ? -29.626 11.028 27.631 1.00 65.75 133 ILE A CA 1
ATOM 1060 C C . ILE A 1 133 ? -29.230 12.307 28.380 1.00 65.75 133 ILE A C 1
ATOM 1062 O O . ILE A 1 133 ? -29.086 13.366 27.754 1.00 65.75 133 ILE A O 1
ATOM 1066 N N . PRO A 1 134 ? -29.038 12.252 29.708 1.00 63.78 134 PRO A N 1
ATOM 1067 C CA . PRO A 1 134 ? -28.563 13.404 30.454 1.00 63.78 134 PRO A CA 1
ATOM 1068 C C . PRO A 1 134 ? -27.220 13.869 29.877 1.00 63.78 134 PRO A C 1
ATOM 1070 O O . PRO A 1 134 ? -26.271 13.086 29.842 1.00 63.78 134 PRO A O 1
ATOM 1073 N N . GLU A 1 135 ? -27.103 15.142 29.480 1.00 64.62 135 GLU A N 1
ATOM 1074 C CA . GLU A 1 135 ? -25.822 15.775 29.100 1.00 64.62 135 GLU A CA 1
ATOM 1075 C C . GLU A 1 135 ? -24.921 15.992 30.332 1.00 64.62 135 GLU A C 1
ATOM 1077 O O . GLU A 1 135 ? -24.320 17.047 30.534 1.00 64.62 135 GLU A O 1
ATOM 1082 N N . ASN A 1 136 ? -24.849 15.006 31.224 1.00 67.56 136 ASN A N 1
ATOM 1083 C CA . ASN A 1 136 ? -23.982 15.088 32.374 1.00 67.56 136 ASN A CA 1
ATOM 1084 C C . ASN A 1 136 ? -22.528 14.852 31.906 1.00 67.56 136 ASN A C 1
ATOM 1086 O O . ASN A 1 136 ? -22.234 13.982 31.079 1.00 67.56 136 ASN A O 1
ATOM 1090 N N . LEU A 1 137 ? -21.607 15.653 32.444 1.00 63.69 137 LEU A N 1
ATOM 1091 C CA . LEU A 1 137 ? -20.178 15.570 32.128 1.00 63.69 137 LEU A CA 1
ATOM 1092 C C . LEU A 1 137 ? -19.569 14.206 32.497 1.00 63.69 137 LEU A C 1
ATOM 1094 O O . LEU A 1 137 ? -18.636 13.766 31.837 1.00 63.69 137 LEU A O 1
ATOM 1098 N N . TYR A 1 138 ? -20.104 13.513 33.503 1.00 70.44 138 TYR A N 1
ATOM 1099 C CA . TYR A 1 138 ? -19.591 12.226 33.985 1.00 70.44 138 TYR A CA 1
ATOM 1100 C C . TYR A 1 138 ? -19.845 11.057 33.019 1.00 70.44 138 TYR A C 1
ATOM 1102 O O . TYR A 1 138 ? -18.924 10.306 32.728 1.00 70.44 138 TYR A O 1
ATOM 1110 N N . ILE A 1 139 ? -21.060 10.920 32.488 1.00 71.19 139 ILE A N 1
ATOM 1111 C CA . ILE A 1 139 ? -21.484 9.924 31.500 1.00 71.19 139 ILE A CA 1
ATOM 1112 C C . ILE A 1 139 ? -20.723 10.176 30.207 1.00 71.19 139 ILE A C 1
ATOM 1114 O O . ILE A 1 139 ? -20.177 9.248 29.624 1.00 71.19 139 ILE A O 1
ATOM 1118 N N . ASN A 1 140 ? -20.622 11.434 29.788 1.00 75.38 140 ASN A N 1
ATOM 1119 C CA . ASN A 1 140 ? -19.897 11.799 28.583 1.00 75.38 140 ASN A CA 1
ATOM 1120 C C . ASN A 1 140 ? -18.391 11.496 28.689 1.00 75.38 140 ASN A C 1
ATOM 1122 O O . ASN A 1 140 ? -17.819 10.871 27.795 1.00 75.38 140 ASN A O 1
ATOM 1126 N N . ASN A 1 141 ? -17.759 11.855 29.812 1.00 79.19 141 ASN A N 1
ATOM 1127 C CA . ASN A 1 141 ? -16.362 11.511 30.076 1.00 79.19 141 ASN A CA 1
ATOM 1128 C C . ASN A 1 141 ? -16.167 9.995 30.181 1.00 79.19 141 ASN A C 1
ATOM 1130 O O . ASN A 1 141 ? -15.220 9.475 29.604 1.00 79.19 141 ASN A O 1
ATOM 1134 N N . TYR A 1 142 ? -17.077 9.270 30.836 1.00 79.56 142 TYR A N 1
ATOM 1135 C CA . TYR A 1 142 ? -17.003 7.814 30.949 1.00 79.56 142 TYR A CA 1
ATOM 1136 C C . TYR A 1 142 ? -17.124 7.119 29.588 1.00 79.56 142 TYR A C 1
ATOM 1138 O O . TYR A 1 142 ? -16.330 6.230 29.278 1.00 79.56 142 TYR A O 1
ATOM 1146 N N . ILE A 1 143 ? -18.089 7.527 28.756 1.00 75.94 143 ILE A N 1
ATOM 1147 C CA . ILE A 1 143 ? -18.254 7.005 27.393 1.00 75.94 143 ILE A CA 1
ATOM 1148 C C . ILE A 1 143 ? -17.006 7.330 26.572 1.00 75.94 143 ILE A C 1
ATOM 1150 O O . ILE A 1 143 ? -16.437 6.433 25.958 1.00 75.94 143 ILE A O 1
ATOM 1154 N N . THR A 1 144 ? -16.538 8.580 26.611 1.00 82.38 144 THR A N 1
ATOM 1155 C CA . THR A 1 144 ? -15.323 9.015 25.909 1.00 82.38 144 THR A CA 1
ATOM 1156 C C . THR A 1 144 ? -14.112 8.189 26.335 1.00 82.38 144 THR A C 1
ATOM 1158 O O . THR A 1 144 ? -13.406 7.669 25.476 1.00 82.38 144 THR A O 1
ATOM 1161 N N . GLU A 1 145 ? -13.881 8.001 27.635 1.00 82.81 145 GLU A N 1
ATOM 1162 C CA . GLU A 1 145 ? -12.776 7.189 28.148 1.00 82.81 145 GLU A CA 1
ATOM 1163 C C . GLU A 1 145 ? -12.910 5.714 27.773 1.00 82.81 145 GLU A C 1
ATOM 1165 O O . GLU A 1 145 ? -11.914 5.087 27.427 1.00 82.81 145 GLU A O 1
ATOM 1170 N N . THR A 1 146 ? -14.116 5.149 27.832 1.00 79.19 146 THR A N 1
ATOM 1171 C CA . THR A 1 146 ? -14.354 3.734 27.513 1.00 79.19 146 THR A CA 1
ATOM 1172 C C . THR A 1 146 ? -14.151 3.465 26.029 1.00 79.19 146 THR A C 1
ATOM 1174 O O . THR A 1 146 ? -13.520 2.477 25.665 1.00 79.19 146 THR A O 1
ATOM 1177 N N . VAL A 1 147 ? -14.637 4.359 25.169 1.00 79.81 147 VAL A N 1
ATOM 1178 C CA . VAL A 1 147 ? -14.448 4.273 23.719 1.00 79.81 147 VAL A CA 1
ATOM 1179 C C . VAL A 1 147 ? -12.977 4.491 23.366 1.00 79.81 147 VAL A C 1
ATOM 1181 O O . VAL A 1 147 ? -12.403 3.685 22.643 1.00 79.81 147 VAL A O 1
ATOM 1184 N N . THR A 1 148 ? -12.334 5.509 23.945 1.00 82.94 148 THR A N 1
ATOM 1185 C CA . THR A 1 148 ? -10.903 5.783 23.733 1.00 82.94 148 THR A CA 1
ATOM 1186 C C . THR A 1 148 ? -10.037 4.611 24.185 1.00 82.94 148 THR A C 1
ATOM 1188 O O . THR A 1 148 ? -9.142 4.197 23.455 1.00 82.94 148 THR A O 1
ATOM 1191 N N . LYS A 1 149 ? -10.305 4.036 25.366 1.00 81.19 149 LYS A N 1
ATOM 1192 C CA . LYS A 1 149 ? -9.610 2.834 25.847 1.00 81.19 149 LYS A CA 1
ATOM 1193 C C . LYS A 1 149 ? -9.885 1.639 24.949 1.00 81.19 149 LYS A C 1
ATOM 1195 O O . LYS A 1 149 ? -8.935 0.995 24.552 1.00 81.19 149 LYS A O 1
ATOM 1200 N N . GLY A 1 150 ? -11.131 1.381 24.558 1.00 76.38 150 GLY A N 1
ATOM 1201 C CA . GLY A 1 150 ? -11.464 0.236 23.707 1.00 76.38 150 GLY A CA 1
ATOM 1202 C C . GLY A 1 150 ? -10.825 0.293 22.315 1.00 76.38 150 GLY A C 1
ATOM 1203 O O . GLY A 1 150 ? -10.327 -0.725 21.839 1.00 76.38 150 GLY A O 1
ATOM 1204 N N . VAL A 1 151 ? -10.776 1.474 21.686 1.00 78.12 151 VAL A N 1
ATOM 1205 C CA . VAL A 1 151 ? -10.035 1.679 20.428 1.00 78.12 151 VAL A CA 1
ATOM 1206 C C . VAL A 1 151 ? -8.538 1.493 20.664 1.00 78.12 151 VAL A C 1
ATOM 1208 O O . VAL A 1 151 ? -7.897 0.711 19.965 1.00 78.12 151 VAL A O 1
ATOM 1211 N N . ASN A 1 152 ? -7.983 2.141 21.691 1.00 80.50 152 ASN A N 1
ATOM 1212 C CA . ASN A 1 152 ? -6.560 2.038 21.997 1.00 80.50 152 ASN A CA 1
ATOM 1213 C C . ASN A 1 152 ? -6.136 0.626 22.405 1.00 80.50 152 ASN A C 1
ATOM 1215 O O . ASN A 1 152 ? -5.026 0.243 22.069 1.00 80.50 152 ASN A O 1
ATOM 1219 N N . ASP A 1 153 ? -6.966 -0.148 23.096 1.00 77.75 153 ASP A N 1
ATOM 1220 C CA . ASP A 1 153 ? -6.675 -1.522 23.510 1.00 77.75 153 ASP A CA 1
ATOM 1221 C C . ASP A 1 153 ? -6.701 -2.460 22.304 1.00 77.75 153 ASP A C 1
ATOM 1223 O O . ASP A 1 153 ? -5.821 -3.311 22.176 1.00 77.75 153 ASP A O 1
ATOM 1227 N N . TYR A 1 154 ? -7.639 -2.253 21.372 1.00 74.19 154 TYR A N 1
ATOM 1228 C CA . TYR A 1 154 ? -7.662 -2.970 20.099 1.00 74.19 154 TYR A CA 1
ATOM 1229 C C . TYR A 1 154 ? -6.405 -2.662 19.266 1.00 74.19 154 TYR A C 1
ATOM 1231 O O . TYR A 1 154 ? -5.744 -3.576 18.776 1.00 74.19 154 TYR A O 1
ATOM 1239 N N . VAL A 1 155 ? -6.009 -1.392 19.154 1.00 71.69 155 VAL A N 1
ATOM 1240 C CA . VAL A 1 155 ? -4.845 -0.959 18.355 1.00 71.69 155 VAL A CA 1
ATOM 1241 C C . VAL A 1 155 ? -3.503 -1.240 19.051 1.00 71.69 155 VAL A C 1
ATOM 1243 O O . VAL A 1 155 ? -2.519 -1.585 18.400 1.00 71.69 155 VAL A O 1
ATOM 1246 N N . SER A 1 156 ? -3.440 -1.144 20.381 1.00 67.88 156 SER A N 1
ATOM 1247 C CA . SER A 1 156 ? -2.207 -1.281 21.173 1.00 67.88 156 SER A CA 1
ATOM 1248 C C . SER A 1 156 ? -1.874 -2.718 21.566 1.00 67.88 156 SER A C 1
ATOM 1250 O O . SER A 1 156 ? -0.917 -2.918 22.322 1.00 67.88 156 SER A O 1
ATOM 1252 N N . THR A 1 157 ? -2.607 -3.726 21.079 1.00 70.75 157 THR A N 1
ATOM 1253 C CA . THR A 1 157 ? -2.185 -5.121 21.264 1.00 70.75 157 THR A CA 1
ATOM 1254 C C . THR A 1 157 ? -0.760 -5.306 20.731 1.00 70.75 157 THR A C 1
ATOM 1256 O O . THR A 1 157 ? -0.349 -4.663 19.763 1.00 70.75 157 THR A O 1
ATOM 1259 N N . ASN A 1 158 ? 0.032 -6.179 21.363 1.00 62.97 158 ASN A N 1
ATOM 1260 C CA . ASN A 1 158 ? 1.432 -6.388 20.962 1.00 62.97 158 ASN A CA 1
ATOM 1261 C C . ASN A 1 158 ? 1.560 -6.779 19.478 1.00 62.97 158 ASN A C 1
ATOM 1263 O O . ASN A 1 158 ? 2.481 -6.328 18.803 1.00 62.97 158 ASN A O 1
ATOM 1267 N N . GLN A 1 159 ? 0.600 -7.554 18.966 1.00 64.81 159 GLN A N 1
ATOM 1268 C CA . GLN A 1 159 ? 0.524 -7.938 17.557 1.00 64.81 159 GLN A CA 1
ATOM 1269 C C . GLN A 1 159 ? 0.275 -6.725 16.649 1.00 64.81 159 GLN A C 1
ATOM 1271 O O . GLN A 1 159 ? 1.009 -6.520 15.683 1.00 64.81 159 GLN A O 1
ATOM 1276 N N . ASN A 1 160 ? -0.693 -5.870 16.989 1.00 68.12 160 ASN A N 1
ATOM 1277 C CA . ASN A 1 160 ? -1.028 -4.703 16.174 1.00 68.12 160 ASN A CA 1
ATOM 1278 C C . ASN A 1 160 ? 0.064 -3.629 16.226 1.00 68.12 160 ASN A C 1
ATOM 1280 O O . ASN A 1 160 ? 0.390 -3.049 15.194 1.00 68.12 160 ASN A O 1
ATOM 1284 N N . ARG A 1 161 ? 0.729 -3.433 17.372 1.00 66.94 161 ARG A N 1
ATOM 1285 C CA . ARG A 1 161 ? 1.892 -2.532 17.492 1.00 66.94 161 ARG A CA 1
ATOM 1286 C C . ARG A 1 161 ? 3.073 -2.952 16.624 1.00 66.94 161 ARG A C 1
ATOM 1288 O O . ARG A 1 161 ? 3.728 -2.098 16.026 1.00 66.94 161 ARG A O 1
ATOM 1295 N N . GLU A 1 162 ? 3.357 -4.249 16.551 1.00 66.38 162 GLU A N 1
ATOM 1296 C CA . GLU A 1 162 ? 4.424 -4.756 15.690 1.00 66.38 162 GLU A CA 1
ATOM 1297 C C . GLU A 1 162 ? 4.072 -4.577 14.205 1.00 66.38 162 GLU A C 1
ATOM 1299 O O . GLU A 1 162 ? 4.913 -4.131 13.420 1.00 66.38 162 GLU A O 1
ATOM 1304 N N . LEU A 1 163 ? 2.820 -4.856 13.825 1.00 69.25 163 LEU A N 1
ATOM 1305 C CA . LEU A 1 163 ? 2.315 -4.627 12.469 1.00 69.25 163 LEU A CA 1
ATOM 1306 C C . LEU A 1 163 ? 2.358 -3.144 12.082 1.00 69.25 163 LEU A C 1
ATOM 1308 O O . LEU A 1 163 ? 2.821 -2.820 10.992 1.00 69.25 163 LEU A O 1
ATOM 1312 N N . LEU A 1 164 ? 1.964 -2.247 12.986 1.00 72.25 164 LEU A N 1
ATOM 1313 C CA . LEU A 1 164 ? 2.024 -0.793 12.811 1.00 72.25 164 LEU A CA 1
ATOM 1314 C C . LEU A 1 164 ? 3.456 -0.297 12.607 1.00 72.25 164 LEU A C 1
ATOM 1316 O O . LEU A 1 164 ? 3.732 0.440 11.662 1.00 72.25 164 LEU A O 1
ATOM 1320 N N . SER A 1 165 ? 4.393 -0.740 13.447 1.00 71.44 165 SER A N 1
ATOM 1321 C CA . SER A 1 165 ? 5.812 -0.395 13.297 1.00 71.44 165 SER A CA 1
ATOM 1322 C C . SER A 1 165 ? 6.356 -0.846 11.937 1.00 71.44 165 SER A C 1
ATOM 1324 O O . SER A 1 165 ? 6.956 -0.056 11.204 1.00 71.44 165 SER A O 1
ATOM 1326 N N . LYS A 1 166 ? 6.063 -2.090 11.532 1.00 74.19 166 LYS A N 1
ATOM 1327 C CA . LYS A 1 166 ? 6.429 -2.606 10.203 1.00 74.19 166 LYS A CA 1
ATOM 1328 C C . LYS A 1 166 ? 5.765 -1.808 9.080 1.00 74.19 166 LYS A C 1
ATOM 1330 O O . LYS A 1 166 ? 6.427 -1.505 8.091 1.00 74.19 166 LYS A O 1
ATOM 1335 N N . PHE A 1 167 ? 4.499 -1.428 9.235 1.00 77.69 167 PHE A N 1
ATOM 1336 C CA . PHE A 1 167 ? 3.761 -0.618 8.269 1.00 77.69 167 PHE A CA 1
ATOM 1337 C C . PHE A 1 167 ? 4.438 0.739 8.029 1.00 77.69 167 PHE A C 1
ATOM 1339 O O . PHE A 1 167 ? 4.710 1.089 6.879 1.00 77.69 167 PHE A O 1
ATOM 1346 N N . HIS A 1 168 ? 4.788 1.469 9.092 1.00 76.69 168 HIS A N 1
ATOM 1347 C CA . HIS A 1 168 ? 5.489 2.753 8.986 1.00 76.69 168 HIS A CA 1
ATOM 1348 C C . HIS A 1 168 ? 6.847 2.618 8.301 1.00 76.69 168 HIS A C 1
ATOM 1350 O O . HIS A 1 168 ? 7.164 3.373 7.379 1.00 76.69 168 HIS A O 1
ATOM 1356 N N . VAL A 1 169 ? 7.626 1.617 8.713 1.00 80.44 169 VAL A N 1
ATOM 1357 C CA . VAL A 1 169 ? 8.942 1.333 8.138 1.00 80.44 169 VAL A CA 1
ATOM 1358 C C . VAL A 1 169 ? 8.820 1.045 6.639 1.00 80.44 169 VAL A C 1
ATOM 1360 O O . VAL A 1 169 ? 9.522 1.657 5.833 1.00 80.44 169 VAL A O 1
ATOM 1363 N N . VAL A 1 170 ? 7.885 0.183 6.231 1.00 81.69 170 VAL A N 1
ATOM 1364 C CA . VAL A 1 170 ? 7.663 -0.134 4.812 1.00 81.69 170 VAL A CA 1
ATOM 1365 C C . VAL A 1 170 ? 7.174 1.090 4.034 1.00 81.69 170 VAL A C 1
ATOM 1367 O O . VAL A 1 170 ? 7.694 1.360 2.954 1.00 81.69 170 VAL A O 1
ATOM 1370 N N . LYS A 1 171 ? 6.247 1.888 4.577 1.00 80.69 171 LYS A N 1
ATOM 1371 C CA . LYS A 1 171 ? 5.762 3.123 3.934 1.00 80.69 171 LYS A CA 1
ATOM 1372 C C . LYS A 1 171 ? 6.891 4.137 3.704 1.00 80.69 171 LYS A C 1
ATOM 1374 O O . LYS A 1 171 ? 6.955 4.772 2.643 1.00 80.69 171 LYS A O 1
ATOM 1379 N N . GLN A 1 172 ? 7.804 4.267 4.667 1.00 84.25 172 GLN A N 1
ATOM 1380 C CA . GLN A 1 172 ? 8.992 5.106 4.535 1.00 84.25 172 GLN A CA 1
ATOM 1381 C C . GLN A 1 172 ? 9.943 4.553 3.465 1.00 84.25 172 GLN A C 1
ATOM 1383 O O . GLN A 1 172 ? 10.358 5.304 2.579 1.00 84.25 172 GLN A O 1
ATOM 1388 N N . TYR A 1 173 ? 10.225 3.245 3.480 1.00 85.00 173 TYR A N 1
ATOM 1389 C CA . TYR A 1 173 ? 11.048 2.597 2.455 1.00 85.00 173 TYR A CA 1
ATOM 1390 C C . TYR A 1 173 ? 10.463 2.746 1.050 1.00 85.00 173 TYR A C 1
ATOM 1392 O O . TYR A 1 173 ? 11.208 3.059 0.126 1.00 85.00 173 TYR A O 1
ATOM 1400 N N . LEU A 1 174 ? 9.148 2.591 0.876 1.00 86.06 174 LEU A N 1
ATOM 1401 C CA . LEU A 1 174 ? 8.473 2.804 -0.407 1.00 86.06 174 LEU A CA 1
ATOM 1402 C C . LEU A 1 174 ? 8.634 4.251 -0.882 1.00 86.06 174 LEU A C 1
ATOM 1404 O O . LEU A 1 174 ? 8.956 4.494 -2.041 1.00 86.06 174 LEU A O 1
ATOM 1408 N N . SER A 1 175 ? 8.482 5.228 0.012 1.00 85.88 175 SER A N 1
ATOM 1409 C CA . SER A 1 175 ? 8.649 6.641 -0.348 1.00 85.88 175 SER A CA 1
ATOM 1410 C C . SER A 1 175 ? 10.085 6.963 -0.777 1.00 85.88 175 SER A C 1
ATOM 1412 O O . SER A 1 175 ? 10.289 7.610 -1.805 1.00 85.88 175 SER A O 1
ATOM 1414 N N . VAL A 1 176 ? 11.082 6.462 -0.041 1.00 87.62 176 VAL A N 1
ATOM 1415 C CA . VAL A 1 176 ? 12.505 6.624 -0.384 1.00 87.62 176 VAL A CA 1
ATOM 1416 C C . VAL A 1 176 ? 12.850 5.885 -1.679 1.00 87.62 176 VAL A C 1
ATOM 1418 O O . VAL A 1 176 ? 13.517 6.451 -2.541 1.00 87.62 176 VAL A O 1
ATOM 1421 N N . SER A 1 177 ? 12.362 4.653 -1.849 1.00 88.25 177 SER A N 1
ATOM 1422 C CA . SER A 1 177 ? 12.570 3.834 -3.049 1.00 88.25 177 SER A CA 1
ATOM 1423 C C . SER A 1 177 ? 12.006 4.512 -4.295 1.00 88.25 177 SER A C 1
ATOM 1425 O O . SER A 1 177 ? 12.681 4.562 -5.323 1.00 88.25 177 SER A O 1
ATOM 1427 N N . LEU A 1 178 ? 10.815 5.113 -4.205 1.00 89.88 178 LEU A N 1
ATOM 1428 C CA . LEU A 1 178 ? 10.196 5.843 -5.314 1.00 89.88 178 LEU A CA 1
ATOM 1429 C C . LEU A 1 178 ? 11.066 7.023 -5.755 1.00 89.88 178 LEU A C 1
ATOM 1431 O O . LEU A 1 178 ? 11.350 7.174 -6.940 1.00 89.88 178 LEU A O 1
ATOM 1435 N N . ILE A 1 179 ? 11.525 7.838 -4.802 1.00 91.69 179 ILE A N 1
ATOM 1436 C CA . ILE A 1 179 ? 12.366 9.006 -5.090 1.00 91.69 179 ILE A CA 1
ATOM 1437 C C . ILE A 1 179 ? 13.717 8.563 -5.666 1.00 91.69 179 ILE A C 1
ATOM 1439 O O . ILE A 1 179 ? 14.150 9.076 -6.697 1.00 91.69 179 ILE A O 1
ATOM 1443 N N . ALA A 1 180 ? 14.369 7.584 -5.036 1.00 90.19 180 ALA A N 1
ATOM 1444 C CA . ALA A 1 180 ? 15.670 7.086 -5.468 1.00 90.19 180 ALA A CA 1
ATOM 1445 C C . ALA A 1 180 ? 15.607 6.461 -6.869 1.00 90.19 180 ALA A C 1
ATOM 1447 O O . ALA A 1 180 ? 16.436 6.778 -7.722 1.00 90.19 180 ALA A O 1
ATOM 1448 N N . SER A 1 181 ? 14.603 5.620 -7.135 1.00 90.12 181 SER A N 1
ATOM 1449 C CA . SER A 1 181 ? 14.405 5.015 -8.456 1.00 90.12 181 SER A CA 1
ATOM 1450 C C . SER A 1 181 ? 14.093 6.070 -9.519 1.00 90.12 181 SER A C 1
ATOM 1452 O O . SER A 1 181 ? 14.708 6.032 -10.581 1.00 90.12 181 SER A O 1
ATOM 1454 N N . ALA A 1 182 ? 13.250 7.067 -9.230 1.00 90.25 182 ALA A N 1
ATOM 1455 C CA . ALA A 1 182 ? 12.971 8.164 -10.159 1.00 90.25 182 ALA A CA 1
ATOM 1456 C C . ALA A 1 182 ? 14.236 8.961 -10.530 1.00 90.25 182 ALA A C 1
ATOM 1458 O O . ALA A 1 182 ? 14.487 9.210 -11.712 1.00 90.25 182 ALA A O 1
ATOM 1459 N N . ILE A 1 183 ? 15.068 9.312 -9.541 1.00 93.25 183 ILE A N 1
ATOM 1460 C CA . ILE A 1 183 ? 16.336 10.026 -9.766 1.00 93.25 183 ILE A CA 1
ATOM 1461 C C . ILE A 1 183 ? 17.291 9.175 -10.611 1.00 93.25 183 ILE A C 1
ATOM 1463 O O . ILE A 1 183 ? 17.862 9.668 -11.584 1.00 93.25 183 ILE A O 1
ATOM 1467 N N . LEU A 1 184 ? 17.456 7.893 -10.274 1.00 91.69 184 LEU A N 1
ATOM 1468 C CA . LEU A 1 184 ? 18.376 6.995 -10.976 1.00 91.69 184 LEU A CA 1
ATOM 1469 C C . LEU A 1 184 ? 17.933 6.726 -12.417 1.00 91.69 184 LEU A C 1
ATOM 1471 O O . LEU A 1 184 ? 18.768 6.763 -13.321 1.00 91.69 184 LEU A O 1
ATOM 1475 N N . ILE A 1 185 ? 16.631 6.537 -12.653 1.00 91.50 185 ILE A N 1
ATOM 1476 C CA . ILE A 1 185 ? 16.063 6.453 -14.005 1.00 91.50 185 ILE A CA 1
ATOM 1477 C C . ILE A 1 185 ? 16.395 7.733 -14.778 1.00 91.50 185 ILE A C 1
ATOM 1479 O O . ILE A 1 185 ? 16.951 7.653 -15.873 1.00 91.50 185 ILE A O 1
ATOM 1483 N N . GLY A 1 186 ? 16.135 8.909 -14.196 1.00 90.00 186 GLY A N 1
ATOM 1484 C CA . GLY A 1 186 ? 16.441 10.198 -14.818 1.00 90.00 186 GLY A CA 1
ATOM 1485 C C . GLY A 1 186 ? 17.916 10.338 -15.207 1.00 90.00 186 GLY A C 1
ATOM 1486 O O . GLY A 1 186 ? 18.227 10.671 -16.352 1.00 90.00 186 GLY A O 1
ATOM 1487 N N . LEU A 1 187 ? 18.834 10.004 -14.297 1.00 91.50 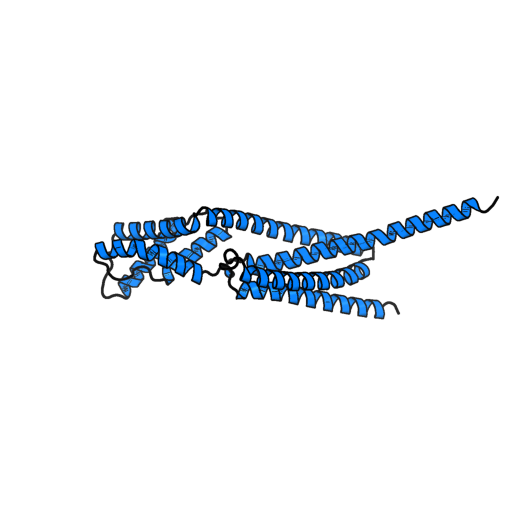187 LEU A N 1
ATOM 1488 C CA . LEU A 1 187 ? 20.277 10.044 -14.553 1.00 91.50 187 LEU A CA 1
ATOM 1489 C C . LEU A 1 187 ? 20.701 9.082 -15.672 1.00 91.50 187 LEU A C 1
ATOM 1491 O O . LEU A 1 187 ? 21.488 9.467 -16.540 1.00 91.50 187 LEU A O 1
ATOM 1495 N N . ILE A 1 188 ? 20.167 7.855 -15.696 1.00 88.31 188 ILE A N 1
ATOM 1496 C CA . ILE A 1 188 ? 20.460 6.870 -16.750 1.00 88.31 188 ILE A CA 1
ATOM 1497 C C . ILE A 1 188 ? 19.954 7.365 -18.109 1.00 88.31 188 ILE A C 1
ATOM 1499 O O . ILE A 1 188 ? 20.663 7.229 -19.112 1.00 88.31 188 ILE A O 1
ATOM 1503 N N . LEU A 1 189 ? 18.761 7.963 -18.163 1.00 87.56 189 LEU A N 1
ATOM 1504 C CA . LEU A 1 189 ? 18.197 8.507 -19.399 1.00 87.56 189 LEU A CA 1
ATOM 1505 C C . LEU A 1 189 ? 19.029 9.685 -19.919 1.00 87.56 189 LEU A C 1
ATOM 1507 O O . LEU A 1 189 ? 19.429 9.665 -21.084 1.00 87.56 189 LEU A O 1
ATOM 1511 N N . ILE A 1 190 ? 19.376 10.647 -19.058 1.00 90.25 190 ILE A N 1
ATOM 1512 C CA . ILE A 1 190 ? 20.233 11.793 -19.408 1.00 90.25 190 ILE A CA 1
ATOM 1513 C C . ILE A 1 190 ? 21.594 11.306 -19.923 1.00 90.25 190 ILE A C 1
ATOM 1515 O O . ILE A 1 190 ? 22.038 11.707 -21.001 1.00 90.25 190 ILE A O 1
ATOM 1519 N N . TYR A 1 191 ? 22.237 10.384 -19.202 1.00 87.69 191 TYR A N 1
ATOM 1520 C CA . TYR A 1 191 ? 23.509 9.793 -19.619 1.00 87.69 191 TYR A CA 1
ATOM 1521 C C . TYR A 1 191 ? 23.411 9.112 -20.993 1.00 87.69 191 TYR A C 1
ATOM 1523 O O . TYR A 1 191 ? 24.304 9.245 -21.834 1.00 87.69 191 TYR A O 1
ATOM 1531 N N . SER A 1 192 ? 22.308 8.405 -21.244 1.00 83.81 192 SER A N 1
ATOM 1532 C CA . SER A 1 192 ? 22.077 7.690 -22.502 1.00 83.81 192 SER A CA 1
ATOM 1533 C C . SER A 1 192 ? 21.854 8.630 -23.689 1.00 83.81 192 SER A C 1
ATOM 1535 O O . SER A 1 192 ? 22.249 8.291 -24.809 1.00 83.81 192 SER A O 1
ATOM 1537 N N . ILE A 1 193 ? 21.274 9.814 -23.454 1.00 86.62 193 ILE A N 1
ATOM 1538 C CA . ILE A 1 193 ? 21.151 10.881 -24.458 1.00 86.62 193 ILE A CA 1
ATOM 1539 C C . ILE A 1 193 ? 22.544 11.396 -24.834 1.00 86.62 193 ILE A C 1
ATOM 1541 O O . ILE A 1 193 ? 22.903 11.364 -26.010 1.00 86.62 193 ILE A O 1
ATOM 1545 N N . PHE A 1 194 ? 23.375 11.761 -23.850 1.00 86.31 194 PHE A N 1
ATOM 1546 C CA . PHE A 1 194 ? 24.742 12.241 -24.104 1.00 86.31 194 PHE A CA 1
ATOM 1547 C C . PHE A 1 194 ? 25.635 11.207 -24.803 1.00 86.31 194 PHE A C 1
ATOM 1549 O O . PHE A 1 194 ? 26.548 11.566 -25.544 1.00 86.31 194 PHE A O 1
ATOM 1556 N N . LYS A 1 195 ? 25.387 9.911 -24.585 1.00 82.75 195 LYS A N 1
ATOM 1557 C CA . LYS A 1 195 ? 26.113 8.817 -25.248 1.00 82.75 195 LYS A CA 1
ATOM 1558 C C . LYS A 1 195 ? 25.514 8.379 -26.587 1.00 82.75 195 LYS A C 1
ATOM 1560 O O . LYS A 1 195 ? 26.063 7.463 -27.198 1.00 82.75 195 LYS A O 1
ATOM 1565 N N . GLY A 1 196 ? 24.416 8.987 -27.041 1.00 80.50 196 GLY A N 1
ATOM 1566 C CA . GLY A 1 196 ? 23.760 8.642 -28.307 1.00 80.50 196 GLY A CA 1
ATOM 1567 C C . GLY A 1 196 ? 23.191 7.217 -28.358 1.00 80.50 196 GLY A C 1
ATOM 1568 O O . GLY A 1 196 ? 22.920 6.698 -29.438 1.00 80.50 196 GLY A O 1
ATOM 1569 N N . CYS A 1 197 ? 23.017 6.557 -27.208 1.00 82.38 197 CYS A N 1
ATOM 1570 C CA . CYS A 1 197 ? 22.538 5.173 -27.110 1.00 82.38 197 CYS A CA 1
ATOM 1571 C C . CYS A 1 197 ? 21.103 5.058 -26.569 1.00 82.38 197 CYS A C 1
ATOM 1573 O O . CYS A 1 197 ? 20.603 3.946 -26.394 1.00 82.38 197 CYS A O 1
ATOM 1575 N N . PHE A 1 198 ? 20.433 6.195 -26.353 1.00 82.50 198 PHE A N 1
ATOM 1576 C CA . PHE A 1 198 ? 19.093 6.311 -25.775 1.00 82.50 198 PHE A CA 1
ATOM 1577 C C . PHE A 1 198 ? 18.061 5.361 -26.397 1.00 82.50 198 PHE A C 1
ATOM 1579 O O . PHE A 1 198 ? 17.494 4.535 -25.690 1.00 82.50 198 PHE A O 1
ATOM 1586 N N . ILE A 1 199 ? 17.871 5.403 -27.722 1.00 83.31 199 ILE A N 1
ATOM 1587 C CA . ILE A 1 199 ? 16.849 4.586 -28.404 1.00 83.31 199 ILE A CA 1
ATOM 1588 C C . ILE A 1 199 ? 17.130 3.088 -28.234 1.00 83.31 199 ILE A C 1
ATOM 1590 O O . ILE A 1 199 ? 16.218 2.309 -27.974 1.00 83.31 199 ILE A O 1
ATOM 1594 N N . HIS A 1 200 ? 18.395 2.673 -28.352 1.00 81.75 200 HIS A N 1
ATOM 1595 C CA . HIS A 1 200 ? 18.771 1.267 -28.201 1.00 81.75 200 HIS A CA 1
ATOM 1596 C C . HIS A 1 200 ? 18.498 0.761 -26.780 1.00 81.75 200 HIS A C 1
ATOM 1598 O O . HIS A 1 200 ? 17.973 -0.337 -26.602 1.00 81.75 200 HIS A O 1
ATOM 1604 N N . LEU A 1 201 ? 18.839 1.574 -25.781 1.00 84.19 201 LEU A N 1
ATOM 1605 C CA . LEU A 1 201 ? 18.673 1.247 -24.373 1.00 84.19 201 LEU A CA 1
ATOM 1606 C C . LEU A 1 201 ? 17.192 1.209 -23.973 1.00 84.19 201 LEU A C 1
ATOM 1608 O O . LEU A 1 201 ? 16.758 0.259 -23.324 1.00 84.19 201 LEU A O 1
ATOM 1612 N N . LEU A 1 202 ? 16.403 2.187 -24.418 1.00 85.00 202 LEU A N 1
ATOM 1613 C CA . LEU A 1 202 ? 14.983 2.314 -24.083 1.00 85.00 202 LEU A CA 1
ATOM 1614 C C . LEU A 1 202 ? 14.139 1.203 -24.726 1.00 85.00 202 LEU A C 1
ATOM 1616 O O . LEU A 1 202 ? 13.278 0.614 -24.082 1.00 85.00 202 LEU A O 1
ATOM 1620 N N . LYS A 1 203 ? 14.465 0.833 -25.968 1.00 85.31 203 LYS A N 1
ATOM 1621 C CA . LYS A 1 203 ? 13.809 -0.254 -26.701 1.00 85.31 203 LYS A CA 1
ATOM 1622 C C . LYS A 1 203 ? 13.909 -1.607 -25.985 1.00 85.31 203 LYS A C 1
ATOM 1624 O O . LYS A 1 203 ? 12.908 -2.298 -25.821 1.00 85.31 203 LYS A O 1
ATOM 1629 N N . TRP A 1 204 ? 15.121 -1.997 -25.585 1.00 87.00 204 TRP A N 1
ATOM 1630 C CA . TRP A 1 204 ? 15.349 -3.286 -24.926 1.00 87.00 204 TRP A CA 1
ATOM 1631 C C . TRP A 1 204 ? 14.911 -3.275 -23.465 1.00 87.00 204 TRP A C 1
ATOM 1633 O O . TRP A 1 204 ? 14.319 -4.249 -23.012 1.00 87.00 204 TRP A O 1
ATOM 1643 N N . SER A 1 205 ? 15.168 -2.183 -22.739 1.00 88.06 205 SER A N 1
ATOM 1644 C CA . SER A 1 205 ? 14.752 -2.080 -21.338 1.00 88.06 205 SER A CA 1
ATOM 1645 C C . SER A 1 205 ? 13.238 -2.156 -21.189 1.00 88.06 205 SER A C 1
ATOM 1647 O O . SER A 1 205 ? 12.780 -3.005 -20.441 1.00 88.06 205 SER A O 1
ATOM 1649 N N . LEU A 1 206 ? 12.450 -1.376 -21.940 1.00 89.44 206 LEU A N 1
ATOM 1650 C CA . LEU A 1 206 ? 10.986 -1.416 -21.824 1.00 89.44 206 LEU A CA 1
ATOM 1651 C C . LEU A 1 206 ? 10.394 -2.785 -22.166 1.00 89.44 206 LEU A C 1
ATOM 1653 O O . LEU A 1 206 ? 9.468 -3.231 -21.494 1.00 89.44 206 LEU A O 1
ATOM 1657 N N . LEU A 1 207 ? 10.948 -3.464 -23.174 1.00 90.62 207 LEU A N 1
ATOM 1658 C CA . LEU A 1 207 ? 10.502 -4.802 -23.551 1.00 90.62 207 LEU A CA 1
ATOM 1659 C C . LEU A 1 207 ? 10.726 -5.801 -22.407 1.00 90.62 207 LEU A C 1
ATOM 1661 O O . LEU A 1 207 ? 9.801 -6.505 -22.015 1.00 90.62 207 LEU A O 1
ATOM 1665 N N . PHE A 1 208 ? 11.927 -5.833 -21.823 1.00 91.62 208 PHE A N 1
ATOM 1666 C CA . PHE A 1 208 ? 12.210 -6.727 -20.696 1.00 91.62 208 PHE A CA 1
ATOM 1667 C C . PHE A 1 208 ? 11.500 -6.308 -19.403 1.00 91.62 208 PHE A C 1
ATOM 1669 O O . PHE A 1 208 ? 11.072 -7.180 -18.651 1.00 91.62 208 PHE A O 1
ATOM 1676 N N . THR A 1 209 ? 11.314 -5.009 -19.163 1.00 91.06 209 THR A N 1
ATOM 1677 C CA . THR A 1 209 ? 10.492 -4.488 -18.063 1.00 91.06 209 THR A CA 1
ATOM 1678 C C . THR A 1 209 ? 9.065 -5.009 -18.162 1.00 91.06 209 THR A C 1
ATOM 1680 O O . THR A 1 209 ? 8.536 -5.475 -17.159 1.00 91.06 209 THR A O 1
ATOM 1683 N N . SER A 1 210 ? 8.457 -4.991 -19.353 1.00 91.69 210 SER A N 1
ATOM 1684 C CA . SER A 1 210 ? 7.110 -5.529 -19.564 1.00 91.69 210 SER A CA 1
ATOM 1685 C C . SER A 1 210 ? 7.023 -7.001 -19.156 1.00 91.69 210 SER A C 1
ATOM 1687 O O . SER A 1 210 ? 6.182 -7.367 -18.333 1.00 91.69 210 SER A O 1
ATOM 1689 N N . PHE A 1 211 ? 7.952 -7.836 -19.638 1.00 92.50 211 PHE A N 1
ATOM 1690 C CA . PHE A 1 211 ? 8.013 -9.246 -19.242 1.00 92.50 211 PHE A CA 1
ATOM 1691 C C . PHE A 1 211 ? 8.195 -9.424 -17.735 1.00 92.50 211 PHE A C 1
ATOM 1693 O O . PHE A 1 211 ? 7.565 -10.300 -17.147 1.00 92.50 211 PHE A O 1
ATOM 1700 N N . MET A 1 212 ? 9.024 -8.594 -17.099 1.00 92.12 212 MET A N 1
ATOM 1701 C CA . MET A 1 212 ? 9.230 -8.671 -15.657 1.00 92.12 212 MET A CA 1
ATOM 1702 C C . MET A 1 212 ? 7.977 -8.268 -14.872 1.00 92.12 212 MET A C 1
ATOM 1704 O O . MET A 1 212 ? 7.644 -8.933 -13.896 1.00 92.12 212 MET A O 1
ATOM 1708 N N . LEU A 1 213 ? 7.252 -7.232 -15.308 1.00 91.00 213 LEU A N 1
ATOM 1709 C CA . LEU A 1 213 ? 5.990 -6.813 -14.689 1.00 91.00 213 LEU A CA 1
ATOM 1710 C C . LEU A 1 213 ? 4.914 -7.895 -14.812 1.00 91.00 213 LEU A C 1
ATOM 1712 O O . LEU A 1 213 ? 4.241 -8.191 -13.828 1.00 91.00 213 LEU A O 1
ATOM 1716 N N . PHE A 1 214 ? 4.804 -8.551 -15.971 1.00 90.31 214 PHE A N 1
ATOM 1717 C CA . PHE A 1 214 ? 3.918 -9.707 -16.119 1.00 90.31 214 PHE A CA 1
ATOM 1718 C C . PHE A 1 214 ? 4.354 -10.882 -15.243 1.00 90.31 214 PHE A C 1
ATOM 1720 O O . PHE A 1 214 ? 3.515 -11.485 -14.581 1.00 90.31 214 PHE A O 1
ATOM 1727 N N . ALA A 1 215 ? 5.651 -11.197 -15.187 1.00 89.00 215 ALA A N 1
ATOM 1728 C CA . ALA A 1 215 ? 6.161 -12.269 -14.333 1.00 89.00 215 ALA A CA 1
ATOM 1729 C C . ALA A 1 215 ? 5.832 -12.021 -12.854 1.00 89.00 215 ALA A C 1
ATOM 1731 O O . ALA A 1 215 ? 5.419 -12.940 -12.152 1.00 89.00 215 ALA A O 1
ATOM 1732 N N . VAL A 1 216 ? 5.961 -10.774 -12.400 1.00 87.38 216 VAL A N 1
ATOM 1733 C CA . VAL A 1 216 ? 5.570 -10.345 -11.054 1.00 87.38 216 VAL A CA 1
ATOM 1734 C C . VAL A 1 216 ? 4.070 -10.502 -10.852 1.00 87.38 216 VAL A C 1
ATOM 1736 O O . VAL A 1 216 ? 3.670 -11.121 -9.876 1.00 87.38 216 VAL A O 1
ATOM 1739 N N . TYR A 1 217 ? 3.246 -9.998 -11.773 1.00 87.50 217 TYR A N 1
ATOM 1740 C CA . TYR A 1 217 ? 1.791 -10.143 -11.716 1.00 87.50 217 TYR A CA 1
ATOM 1741 C C . TYR A 1 217 ? 1.371 -11.616 -11.565 1.00 87.50 217 TYR A C 1
ATOM 1743 O O . TYR A 1 217 ? 0.607 -11.959 -10.662 1.00 87.50 217 TYR A O 1
ATOM 1751 N N . PHE A 1 218 ? 1.929 -12.509 -12.391 1.00 83.88 218 PHE A N 1
ATOM 1752 C CA . PHE A 1 218 ? 1.649 -13.943 -12.316 1.00 83.88 218 PHE A CA 1
ATOM 1753 C C . PHE A 1 218 ? 2.139 -14.562 -11.004 1.00 83.88 218 PHE A C 1
ATOM 1755 O O . PHE A 1 218 ? 1.388 -15.298 -10.367 1.00 83.88 218 PHE A O 1
ATOM 1762 N N . MET A 1 219 ? 3.366 -14.252 -10.574 1.00 82.50 219 MET A N 1
ATOM 1763 C CA . MET A 1 219 ? 3.914 -14.763 -9.314 1.00 82.50 219 MET A CA 1
ATOM 1764 C C . MET A 1 219 ? 3.094 -14.312 -8.110 1.00 82.50 219 MET A C 1
ATOM 1766 O O . MET A 1 219 ? 2.791 -15.121 -7.240 1.00 82.50 219 MET A O 1
ATOM 1770 N N . SER A 1 220 ? 2.695 -13.046 -8.066 1.00 75.62 220 SER A N 1
ATOM 1771 C CA . SER A 1 220 ? 1.890 -12.500 -6.979 1.00 75.62 220 SER A CA 1
ATOM 1772 C C . SER A 1 220 ? 0.494 -13.131 -6.928 1.00 75.62 220 SER A C 1
ATOM 1774 O O . SER A 1 220 ? 0.051 -13.483 -5.841 1.00 75.62 220 SER A O 1
ATOM 1776 N N . ASN A 1 221 ? -0.147 -13.411 -8.070 1.00 72.81 221 ASN A N 1
ATOM 1777 C CA . ASN A 1 221 ? -1.405 -14.172 -8.101 1.00 72.81 221 ASN A CA 1
ATOM 1778 C C . ASN A 1 221 ? -1.243 -15.616 -7.597 1.00 72.81 221 ASN A C 1
ATOM 1780 O O . ASN A 1 221 ? -2.081 -16.111 -6.843 1.00 72.81 221 ASN A O 1
ATOM 1784 N N . VAL A 1 222 ? -0.157 -16.296 -7.977 1.00 71.56 222 VAL A N 1
ATOM 1785 C CA . VAL A 1 222 ? 0.147 -17.654 -7.490 1.00 71.56 222 VAL A CA 1
ATOM 1786 C C . VAL A 1 222 ? 0.389 -17.647 -5.979 1.00 71.56 222 VAL A C 1
ATOM 1788 O O . VAL A 1 222 ? -0.139 -18.502 -5.267 1.00 71.56 222 VAL A O 1
ATOM 1791 N N . ILE A 1 223 ? 1.138 -16.661 -5.481 1.00 67.38 223 ILE A N 1
ATOM 1792 C CA . ILE A 1 223 ? 1.412 -16.483 -4.054 1.00 67.38 223 ILE A CA 1
ATOM 1793 C C . ILE A 1 223 ? 0.127 -16.143 -3.293 1.00 67.38 223 ILE A C 1
ATOM 1795 O O . ILE A 1 223 ? -0.110 -16.742 -2.253 1.00 67.38 223 ILE A O 1
ATOM 1799 N N . ASN A 1 224 ? -0.735 -15.262 -3.804 1.00 67.25 224 ASN A N 1
ATOM 1800 C CA . ASN A 1 224 ? -2.009 -14.939 -3.158 1.00 67.25 224 ASN A CA 1
ATOM 1801 C C . ASN A 1 224 ? -2.930 -16.155 -3.059 1.00 67.25 224 ASN A C 1
ATOM 1803 O O . ASN A 1 224 ? -3.500 -16.397 -2.000 1.00 67.25 224 ASN A O 1
ATOM 1807 N N . ASN A 1 225 ? -3.027 -16.967 -4.114 1.00 65.38 225 ASN A N 1
ATOM 1808 C CA . ASN A 1 225 ? -3.799 -18.210 -4.063 1.00 65.38 225 ASN A CA 1
ATOM 1809 C C . ASN A 1 225 ? -3.223 -19.197 -3.035 1.00 65.38 225 ASN A C 1
ATOM 1811 O O . ASN A 1 225 ? -3.978 -19.853 -2.317 1.00 65.38 225 ASN A O 1
ATOM 1815 N N . ALA A 1 226 ? -1.895 -19.266 -2.908 1.00 57.56 226 ALA A N 1
ATOM 1816 C CA . ALA A 1 226 ? -1.245 -20.070 -1.879 1.00 57.56 226 ALA A CA 1
ATOM 1817 C C . ALA A 1 226 ? -1.478 -19.505 -0.462 1.00 57.56 226 ALA A C 1
ATOM 1819 O O . ALA A 1 226 ? -1.790 -20.262 0.449 1.00 57.56 226 ALA A O 1
ATOM 1820 N N . ILE A 1 227 ? -1.393 -18.188 -0.259 1.00 59.94 227 ILE A N 1
ATOM 1821 C CA . ILE A 1 227 ? -1.597 -17.536 1.046 1.00 59.94 227 ILE A CA 1
ATOM 1822 C C . ILE A 1 227 ? -3.052 -17.654 1.508 1.00 59.94 227 ILE A C 1
ATOM 1824 O O . ILE A 1 227 ? -3.278 -18.005 2.663 1.00 59.94 227 ILE A O 1
ATOM 1828 N N . ASN A 1 228 ? -4.025 -17.468 0.611 1.00 60.19 228 ASN A N 1
ATOM 1829 C CA . ASN A 1 228 ? -5.448 -17.686 0.900 1.00 60.19 228 ASN A CA 1
ATOM 1830 C C . ASN A 1 228 ? -5.747 -19.137 1.315 1.00 60.19 228 ASN A C 1
ATOM 1832 O O . ASN A 1 228 ? -6.757 -19.405 1.954 1.00 60.19 228 ASN A O 1
ATOM 1836 N N . THR A 1 229 ? -4.859 -20.076 0.975 1.00 56.16 229 THR A N 1
ATOM 1837 C CA . THR A 1 229 ? -4.958 -21.478 1.395 1.00 56.16 229 THR A CA 1
ATOM 1838 C C . THR A 1 229 ? -4.325 -21.721 2.778 1.00 56.16 229 THR A C 1
ATOM 1840 O O . THR A 1 229 ? -4.634 -22.733 3.402 1.00 56.16 229 THR A O 1
ATOM 1843 N N . TYR A 1 230 ? -3.458 -20.825 3.284 1.00 42.88 230 TYR A N 1
ATOM 1844 C CA . TYR A 1 230 ? -2.598 -21.128 4.439 1.00 42.88 230 TYR A CA 1
ATOM 1845 C C . TYR A 1 230 ? -2.492 -20.087 5.570 1.00 42.88 230 TYR A C 1
ATOM 1847 O O . TYR A 1 230 ? -2.098 -20.516 6.648 1.00 42.88 230 TYR A O 1
ATOM 1855 N N . ASN A 1 231 ? -2.791 -18.785 5.415 1.00 46.06 231 ASN A N 1
ATOM 1856 C CA . ASN A 1 231 ? -2.700 -17.811 6.530 1.00 46.06 231 ASN A CA 1
ATOM 1857 C C . ASN A 1 231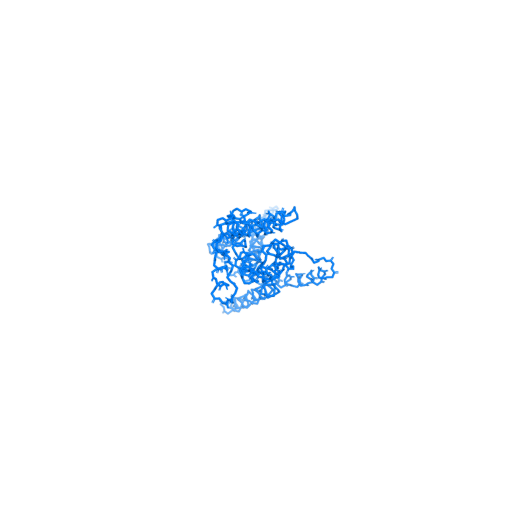 ? -3.407 -16.461 6.240 1.00 46.06 231 ASN A C 1
ATOM 1859 O O . ASN A 1 231 ? -2.877 -15.617 5.515 1.00 46.06 231 ASN A O 1
ATOM 1863 N N . GLU A 1 232 ? -4.557 -16.219 6.878 1.00 51.69 232 GLU A N 1
ATOM 1864 C CA . GLU A 1 232 ? -5.368 -14.987 6.801 1.00 51.69 232 GLU A CA 1
ATOM 1865 C C . GLU A 1 232 ? -5.064 -14.010 7.951 1.00 51.69 232 GLU A C 1
ATOM 1867 O O . GLU A 1 232 ? -5.742 -14.046 8.969 1.00 51.69 232 GLU A O 1
ATOM 1872 N N . VAL A 1 233 ? -4.076 -13.113 7.853 1.00 51.25 233 VAL A N 1
ATOM 1873 C CA . VAL A 1 233 ? -4.009 -12.026 8.866 1.00 51.25 233 VAL A CA 1
ATOM 1874 C C . VAL A 1 233 ? -3.649 -10.662 8.281 1.00 51.25 233 VAL A C 1
ATOM 1876 O O . VAL A 1 233 ? -4.244 -9.661 8.656 1.00 51.25 233 VAL A O 1
ATOM 1879 N N . ALA A 1 234 ? -2.704 -10.571 7.339 1.00 51.78 234 ALA A N 1
ATOM 1880 C CA . ALA A 1 234 ? -2.221 -9.260 6.881 1.00 51.78 234 ALA A CA 1
ATOM 1881 C C . ALA A 1 234 ? -3.059 -8.628 5.750 1.00 51.78 234 ALA A C 1
ATOM 1883 O O . ALA A 1 234 ? -3.218 -7.412 5.715 1.00 51.78 234 ALA A O 1
ATOM 1884 N N . LEU A 1 235 ? -3.600 -9.436 4.829 1.00 58.09 235 LE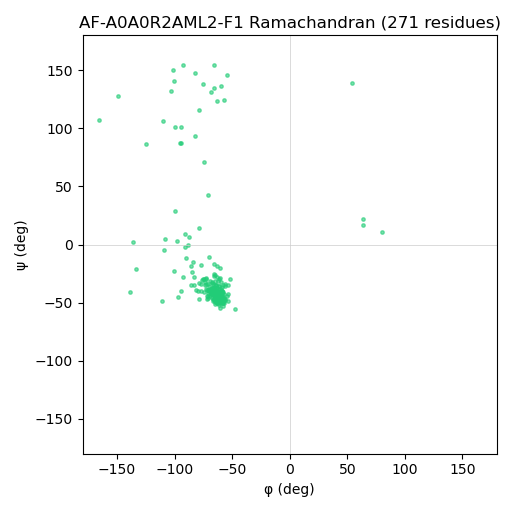U A N 1
ATOM 1885 C CA . LEU A 1 235 ? -4.399 -8.951 3.688 1.00 58.09 235 LEU A CA 1
ATOM 1886 C C . LEU A 1 235 ? -5.873 -8.723 4.041 1.00 58.09 235 LEU A C 1
ATOM 1888 O O . LEU A 1 235 ? -6.578 -8.042 3.310 1.00 58.09 235 LEU A O 1
ATOM 1892 N N . GLU A 1 236 ? -6.330 -9.252 5.172 1.00 65.06 236 GLU A N 1
ATOM 1893 C CA . GLU A 1 236 ? -7.727 -9.185 5.609 1.00 65.06 236 GLU A CA 1
ATOM 1894 C C . GLU A 1 236 ? -8.188 -7.749 5.937 1.00 65.06 236 GLU A C 1
ATOM 1896 O O . GLU A 1 236 ? -9.374 -7.422 5.830 1.00 65.06 236 GLU A O 1
ATOM 1901 N N . TYR A 1 237 ? -7.236 -6.882 6.297 1.00 67.25 237 TYR A N 1
ATOM 1902 C CA . TYR A 1 237 ? -7.464 -5.469 6.605 1.00 67.25 237 TYR A CA 1
ATOM 1903 C C . TYR A 1 237 ? -7.334 -4.546 5.385 1.00 67.25 237 TYR A C 1
ATOM 1905 O O . TYR A 1 237 ? -7.576 -3.346 5.511 1.00 67.25 237 TYR A O 1
ATOM 1913 N N . VAL A 1 238 ? -6.986 -5.089 4.214 1.00 71.50 238 VAL A N 1
ATOM 1914 C CA . VAL A 1 238 ? -6.971 -4.366 2.936 1.00 71.50 238 VAL A CA 1
ATOM 1915 C C . VAL A 1 238 ? -8.210 -4.771 2.142 1.00 71.50 238 VAL A C 1
ATOM 1917 O O . VAL A 1 238 ? -8.518 -5.954 2.013 1.00 71.50 238 VAL A O 1
ATOM 1920 N N . SER A 1 239 ? -8.945 -3.801 1.602 1.00 77.06 239 SER A N 1
ATOM 1921 C CA . SER A 1 239 ? -10.088 -4.087 0.735 1.00 77.06 239 SER A CA 1
ATOM 1922 C C . SER A 1 239 ? -9.649 -4.888 -0.496 1.00 77.06 239 SER A C 1
ATOM 1924 O O . SER A 1 239 ? -8.666 -4.543 -1.160 1.00 77.06 239 SER A O 1
ATOM 1926 N N . SER A 1 240 ? -10.420 -5.917 -0.859 1.00 75.56 240 SER A N 1
ATOM 1927 C CA . SER A 1 240 ? -10.172 -6.724 -2.062 1.00 75.56 240 SER A CA 1
ATOM 1928 C C . SER A 1 240 ? -10.119 -5.874 -3.331 1.00 75.56 240 SER A C 1
ATOM 1930 O O . SER A 1 240 ? -9.291 -6.127 -4.198 1.00 75.56 240 SER A O 1
ATOM 1932 N N . THR A 1 241 ? -10.904 -4.795 -3.402 1.00 78.75 241 THR A N 1
ATOM 1933 C CA . THR A 1 241 ? -10.891 -3.858 -4.537 1.00 78.75 241 THR A CA 1
ATOM 1934 C C . THR A 1 241 ? -9.536 -3.185 -4.735 1.00 78.75 241 THR A C 1
ATOM 1936 O O . THR A 1 241 ? -9.119 -2.947 -5.869 1.00 78.75 241 THR A O 1
ATOM 1939 N N . HIS A 1 242 ? -8.824 -2.892 -3.648 1.00 81.19 242 HIS A N 1
ATOM 1940 C CA . HIS A 1 242 ? -7.495 -2.291 -3.698 1.00 81.19 242 HIS A CA 1
ATOM 1941 C C . HIS A 1 242 ? -6.420 -3.328 -4.025 1.00 81.19 242 HIS A C 1
ATOM 1943 O O . HIS A 1 242 ? -5.473 -3.028 -4.749 1.00 81.19 242 HIS A O 1
ATOM 1949 N N . ILE A 1 243 ? -6.593 -4.571 -3.576 1.00 79.94 243 ILE A N 1
ATOM 1950 C CA . ILE A 1 243 ? -5.742 -5.690 -3.993 1.00 79.94 243 ILE A CA 1
ATOM 1951 C C . ILE A 1 243 ? -5.885 -5.923 -5.508 1.00 79.94 243 ILE A C 1
ATOM 1953 O O . ILE A 1 243 ? -4.883 -6.005 -6.215 1.00 79.94 243 ILE A O 1
ATOM 1957 N N . ASP A 1 244 ? -7.109 -5.936 -6.032 1.00 82.44 244 ASP A N 1
ATOM 1958 C CA . ASP A 1 244 ? -7.369 -6.086 -7.468 1.00 82.44 244 ASP A CA 1
ATOM 1959 C C . ASP A 1 244 ? -6.829 -4.895 -8.273 1.00 82.44 244 ASP A C 1
ATOM 1961 O O . ASP A 1 244 ? -6.245 -5.069 -9.344 1.00 82.44 244 ASP A O 1
ATOM 1965 N N . SER A 1 245 ? -6.959 -3.677 -7.742 1.00 85.06 245 SER A N 1
ATOM 1966 C CA . SER A 1 245 ? -6.419 -2.466 -8.373 1.00 85.06 245 SER A CA 1
ATOM 1967 C C . SER A 1 245 ? -4.889 -2.483 -8.439 1.00 85.06 245 SER A C 1
ATOM 1969 O O . SER A 1 245 ? -4.322 -2.140 -9.475 1.00 85.06 245 SER A O 1
ATOM 1971 N N . PHE A 1 246 ? -4.209 -2.994 -7.406 1.00 85.81 246 PHE A N 1
ATOM 1972 C CA . PHE A 1 246 ? -2.762 -3.236 -7.443 1.00 85.81 246 PHE A CA 1
ATOM 1973 C C . PHE A 1 246 ? -2.364 -4.167 -8.600 1.00 85.81 246 PHE A C 1
ATOM 1975 O O . PHE A 1 246 ? -1.426 -3.878 -9.347 1.00 85.81 246 PHE A O 1
ATOM 1982 N N . TYR A 1 247 ? -3.096 -5.266 -8.781 1.00 85.75 247 TYR A N 1
ATOM 1983 C CA . TYR A 1 247 ? -2.865 -6.210 -9.873 1.00 85.75 247 TYR A CA 1
ATOM 1984 C C . TYR A 1 247 ? -3.125 -5.603 -11.250 1.00 85.75 247 TYR A C 1
ATOM 1986 O O . TYR A 1 247 ? -2.338 -5.806 -12.182 1.00 85.75 247 TYR A O 1
ATOM 1994 N N . ASN A 1 248 ? -4.204 -4.833 -11.371 1.00 87.44 248 ASN A N 1
ATOM 1995 C CA . ASN A 1 248 ? -4.560 -4.140 -12.600 1.00 87.44 248 ASN A CA 1
ATOM 1996 C C . ASN A 1 248 ? -3.510 -3.094 -12.983 1.00 87.44 248 ASN A C 1
ATOM 1998 O O . ASN A 1 248 ? -3.132 -3.040 -14.151 1.00 87.44 248 ASN A O 1
ATOM 2002 N N . ASP A 1 249 ? -2.967 -2.343 -12.024 1.00 87.81 249 ASP A N 1
ATOM 2003 C CA . ASP A 1 249 ? -1.902 -1.365 -12.268 1.00 87.81 249 ASP A CA 1
ATOM 2004 C C . ASP A 1 249 ? -0.618 -2.026 -12.788 1.00 87.81 249 ASP A C 1
ATOM 2006 O O . ASP A 1 249 ? 0.007 -1.525 -13.728 1.00 87.81 249 ASP A O 1
ATOM 2010 N N . LEU A 1 250 ? -0.230 -3.180 -12.231 1.00 88.06 250 LEU A N 1
ATOM 2011 C CA . LEU A 1 250 ? 0.930 -3.938 -12.713 1.00 88.06 250 LEU A CA 1
ATOM 2012 C C . LEU A 1 250 ? 0.717 -4.474 -14.134 1.00 88.06 250 LEU A C 1
ATOM 2014 O O . LEU A 1 250 ? 1.610 -4.358 -14.978 1.00 88.06 250 LEU A O 1
ATOM 2018 N N . CYS A 1 251 ? -0.464 -5.031 -14.410 1.00 89.00 251 CYS A N 1
ATOM 2019 C CA . CYS A 1 251 ? -0.823 -5.540 -15.733 1.00 89.00 251 CYS A CA 1
ATOM 2020 C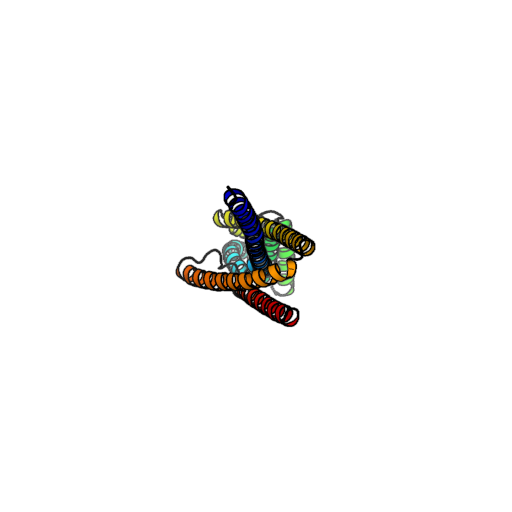 C . CYS A 1 251 ? -0.878 -4.407 -16.770 1.00 89.00 251 CYS A C 1
ATOM 2022 O O . CYS A 1 251 ? -0.274 -4.502 -17.843 1.00 89.00 251 CYS A O 1
ATOM 2024 N N . PHE A 1 252 ? -1.527 -3.293 -16.425 1.00 89.50 252 PHE A N 1
ATOM 2025 C CA . PHE A 1 252 ? -1.613 -2.104 -17.264 1.00 89.50 252 PHE A CA 1
ATOM 2026 C C . PHE A 1 252 ? -0.229 -1.506 -17.535 1.00 89.50 252 PHE A C 1
ATOM 2028 O O . PHE A 1 252 ? 0.112 -1.253 -18.690 1.00 89.50 252 PHE A O 1
ATOM 2035 N N . GLY A 1 253 ? 0.619 -1.361 -16.512 1.00 87.88 253 GLY A N 1
ATOM 2036 C CA . GLY A 1 253 ? 2.010 -0.931 -16.678 1.00 87.88 253 GLY A CA 1
ATOM 2037 C C . GLY A 1 253 ? 2.813 -1.866 -17.592 1.00 87.88 253 GLY A C 1
ATOM 2038 O O . GLY A 1 253 ? 3.563 -1.403 -18.459 1.00 87.88 253 GLY A O 1
ATOM 2039 N N . GLY A 1 254 ? 2.609 -3.180 -17.470 1.00 89.94 254 GLY A N 1
ATOM 2040 C CA . GLY A 1 254 ? 3.173 -4.187 -18.371 1.00 89.94 254 GLY A CA 1
ATOM 2041 C C . GLY A 1 254 ? 2.733 -3.999 -19.827 1.00 89.94 254 GLY A C 1
ATOM 2042 O O . GLY A 1 254 ? 3.574 -4.003 -20.728 1.00 89.94 254 GLY A O 1
ATOM 2043 N N . LEU A 1 255 ? 1.441 -3.764 -20.072 1.00 91.88 255 LEU A N 1
ATOM 2044 C CA . LEU A 1 255 ? 0.893 -3.512 -21.411 1.00 91.88 255 LEU A CA 1
ATOM 2045 C C . LEU A 1 255 ? 1.405 -2.202 -22.017 1.00 91.88 255 LEU A C 1
ATOM 2047 O O . LEU A 1 255 ? 1.841 -2.188 -23.167 1.00 91.88 255 LEU A O 1
ATOM 2051 N N . VAL A 1 256 ? 1.395 -1.108 -21.252 1.00 91.88 256 VAL A N 1
ATOM 2052 C CA . VAL A 1 256 ? 1.878 0.202 -21.716 1.00 91.88 256 VAL A CA 1
ATOM 2053 C C . VAL A 1 256 ? 3.349 0.111 -22.117 1.00 91.88 256 VAL A C 1
ATOM 2055 O O . VAL A 1 256 ? 3.721 0.534 -23.212 1.00 91.88 256 VAL A O 1
ATOM 2058 N N . THR A 1 257 ? 4.190 -0.493 -21.273 1.00 90.44 257 THR A N 1
ATOM 2059 C CA . THR A 1 257 ? 5.621 -0.665 -21.573 1.00 90.44 257 THR A CA 1
ATOM 2060 C C . THR A 1 257 ? 5.854 -1.566 -22.789 1.00 90.44 257 THR A C 1
ATOM 2062 O O . THR A 1 257 ? 6.714 -1.247 -23.615 1.00 90.44 257 THR A O 1
ATOM 2065 N N . LEU A 1 258 ? 5.045 -2.619 -22.975 1.00 92.25 258 LEU A N 1
ATOM 2066 C CA . LEU A 1 258 ? 5.071 -3.464 -24.173 1.00 92.25 258 LEU A CA 1
ATOM 2067 C C . LEU A 1 258 ? 4.764 -2.652 -25.436 1.00 92.25 258 LEU A C 1
ATOM 2069 O O . LEU A 1 258 ? 5.565 -2.646 -26.371 1.00 92.25 258 LEU A O 1
ATOM 2073 N N . ILE A 1 259 ? 3.632 -1.945 -25.454 1.00 91.56 259 ILE A N 1
ATOM 2074 C CA . ILE A 1 259 ? 3.159 -1.179 -26.614 1.00 91.56 259 ILE A CA 1
ATOM 2075 C C . ILE A 1 259 ? 4.179 -0.106 -26.989 1.00 91.56 259 ILE A C 1
ATOM 2077 O O . ILE A 1 259 ? 4.578 -0.009 -28.151 1.00 91.56 259 ILE A O 1
ATOM 2081 N N . VAL A 1 260 ? 4.664 0.658 -26.006 1.00 90.81 260 VAL A N 1
ATOM 2082 C CA . VAL A 1 260 ? 5.687 1.687 -26.232 1.00 90.81 260 VAL A CA 1
ATOM 2083 C C . VAL A 1 260 ? 6.972 1.061 -26.778 1.00 90.81 260 VAL A C 1
ATOM 2085 O O . VAL A 1 260 ? 7.550 1.592 -27.726 1.00 90.81 260 VAL A O 1
ATOM 2088 N N . SER A 1 261 ? 7.401 -0.095 -26.256 1.00 91.12 261 SER A N 1
ATOM 2089 C CA . SER A 1 261 ? 8.585 -0.785 -26.781 1.00 91.12 261 SER A CA 1
ATOM 2090 C C . SER A 1 261 ? 8.411 -1.177 -28.255 1.00 91.12 261 SER A C 1
ATOM 2092 O O . SER A 1 261 ? 9.295 -0.896 -29.067 1.00 91.12 261 SER A O 1
ATOM 2094 N N . LEU A 1 262 ? 7.255 -1.739 -28.631 1.00 90.62 262 LEU A N 1
ATOM 2095 C CA . LEU A 1 262 ? 6.948 -2.154 -30.003 1.00 90.62 262 LEU A CA 1
ATOM 2096 C C . LEU A 1 262 ? 6.916 -0.965 -30.969 1.00 90.62 262 LEU A C 1
ATOM 2098 O O . LEU A 1 262 ? 7.481 -1.053 -32.062 1.00 90.62 262 LEU A O 1
ATOM 2102 N N . LEU A 1 263 ? 6.335 0.165 -30.554 1.00 90.38 263 LEU A N 1
ATOM 2103 C CA . LEU A 1 263 ? 6.345 1.404 -31.337 1.00 90.38 263 LEU A CA 1
ATOM 2104 C C . LEU A 1 263 ? 7.774 1.895 -31.594 1.00 90.38 263 LEU A C 1
ATOM 2106 O O . LEU A 1 263 ? 8.114 2.250 -32.722 1.00 90.38 263 LEU A O 1
ATOM 2110 N N . ILE A 1 264 ? 8.645 1.843 -30.584 1.00 88.62 264 ILE A N 1
ATOM 2111 C CA . ILE A 1 264 ? 10.055 2.228 -30.730 1.00 88.62 264 ILE A CA 1
ATOM 2112 C C . ILE A 1 264 ? 10.802 1.261 -31.656 1.00 88.62 264 ILE A C 1
ATOM 2114 O O . ILE A 1 264 ? 11.618 1.699 -32.470 1.00 88.62 264 ILE A O 1
ATOM 2118 N N . PHE A 1 265 ? 10.525 -0.046 -31.576 1.00 86.81 265 PHE A N 1
ATOM 2119 C CA . PHE A 1 265 ? 11.064 -1.032 -32.519 1.00 86.81 265 PHE A CA 1
ATOM 2120 C C . PHE A 1 265 ? 10.652 -0.714 -33.963 1.00 86.81 265 PHE A C 1
ATOM 2122 O O . PHE A 1 265 ? 11.513 -0.720 -34.846 1.00 86.81 265 PHE A O 1
ATOM 2129 N N . ALA A 1 266 ? 9.372 -0.410 -34.195 1.00 8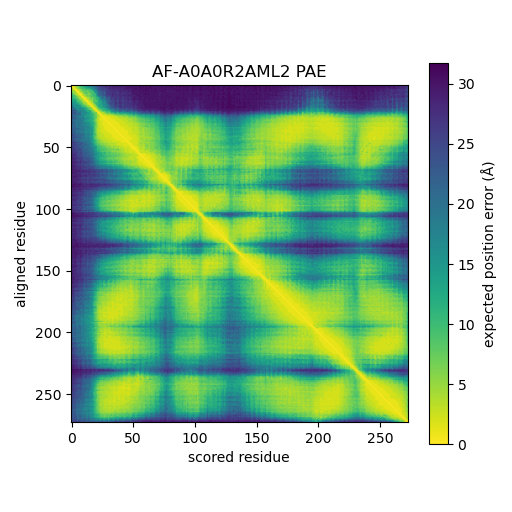6.75 266 ALA A N 1
ATOM 2130 C CA . ALA A 1 266 ? 8.847 -0.068 -35.513 1.00 86.75 266 ALA A CA 1
ATOM 2131 C C . ALA A 1 266 ? 9.483 1.220 -36.059 1.00 86.75 266 ALA A C 1
ATOM 2133 O O . ALA A 1 266 ? 10.016 1.216 -37.167 1.00 86.75 266 ALA A O 1
ATOM 2134 N N . MET A 1 267 ? 9.527 2.290 -35.258 1.00 85.81 267 MET A N 1
ATOM 2135 C CA . MET A 1 267 ? 10.149 3.561 -35.649 1.00 85.81 267 MET A CA 1
ATOM 2136 C C . MET A 1 267 ? 11.642 3.405 -35.958 1.00 85.81 267 MET A C 1
ATOM 2138 O O . MET A 1 267 ? 12.116 3.904 -36.973 1.00 85.81 267 MET A O 1
ATOM 2142 N N . HIS A 1 268 ? 12.393 2.666 -35.136 1.00 81.38 268 HIS A N 1
ATOM 2143 C CA . HIS A 1 268 ? 13.819 2.442 -35.387 1.00 81.38 268 HIS A CA 1
ATOM 2144 C C . HIS A 1 268 ? 14.066 1.659 -36.687 1.00 81.38 268 HIS A C 1
ATOM 2146 O O . HIS A 1 268 ? 15.061 1.913 -37.362 1.00 81.38 268 HIS A O 1
ATOM 2152 N N . LYS A 1 269 ? 13.180 0.718 -37.044 1.00 79.44 269 LYS A N 1
ATOM 2153 C CA . LYS A 1 269 ? 13.263 -0.042 -38.302 1.00 79.44 269 LYS A CA 1
ATOM 2154 C C . LYS A 1 269 ? 12.893 0.809 -39.524 1.00 79.44 269 LYS A C 1
ATOM 2156 O O . LYS A 1 269 ? 13.478 0.626 -40.579 1.00 79.44 269 LYS A O 1
ATOM 2161 N N . LEU A 1 270 ? 11.958 1.750 -39.381 1.00 76.81 270 LEU A N 1
ATOM 2162 C CA . LEU A 1 270 ? 11.576 2.674 -40.457 1.00 76.81 270 LEU A CA 1
ATOM 2163 C C . LEU A 1 270 ? 12.640 3.754 -40.721 1.00 76.81 270 LEU A C 1
ATOM 2165 O O . LEU A 1 270 ? 12.802 4.188 -41.854 1.00 76.81 270 LEU A O 1
ATOM 2169 N N . VAL A 1 271 ? 13.375 4.180 -39.687 1.00 73.19 271 VAL A N 1
ATOM 2170 C CA . VAL A 1 271 ? 14.413 5.227 -39.786 1.00 73.19 271 VAL A CA 1
ATOM 2171 C C . VAL A 1 271 ? 15.778 4.673 -40.228 1.00 73.19 271 VAL A C 1
ATOM 2173 O O . VAL A 1 271 ? 16.596 5.414 -40.770 1.00 73.19 271 VAL A O 1
ATOM 2176 N N . LYS A 1 272 ? 16.043 3.378 -40.017 1.00 58.16 272 LYS A N 1
ATOM 2177 C CA . LYS A 1 272 ? 17.235 2.674 -40.516 1.00 58.16 272 LYS A CA 1
ATOM 2178 C C . LYS A 1 272 ? 16.801 1.451 -41.340 1.00 58.16 272 LYS A C 1
ATOM 2180 O O . LYS A 1 272 ? 16.662 0.385 -40.733 1.00 58.16 272 LYS A O 1
ATOM 2185 N N . PRO A 1 273 ? 16.537 1.610 -42.652 1.00 45.50 273 PRO A N 1
ATOM 2186 C CA . PRO A 1 273 ? 16.301 0.480 -43.550 1.00 45.50 273 PRO A CA 1
ATOM 2187 C C . PRO A 1 273 ? 17.535 -0.423 -43.667 1.00 45.50 273 PRO A C 1
ATOM 2189 O O . PRO A 1 273 ? 18.672 0.103 -43.598 1.00 45.50 273 PRO A O 1
#

Organism: NCBI:txid1423781

Mean predicted aligned error: 12.0 Å

Radius of gyration: 29.4 Å; Cα contacts (8 Å, |Δi|>4): 213; chains: 1; bounding box: 98×37×79 Å

Nearest PDB structures (foldseek):
  8otz-assembly1_Co  TM=1.614E-01  e=2.411E+00  Bos taurus
  3zx6-assembly1_B  TM=2.256E-01  e=9.511E+00  Archaeoglobus fulgidus DSM 4304
  4ry2-assembly1_B  TM=1.968E-01  e=9.511E+00  Acetivibrio thermocellus ATCC 27405
  2nty-assembly1_B  TM=1.852E-01  e=7.507E+00  Arabidopsis thaliana
  3ja6-assembly1_I  TM=1.500E-01  e=9.072E+00  Escherichia coli